Protein AF-G5KCM3-F1 (afdb_monomer)

pLDDT: mean 93.65, std 5.06, range [60.19, 98.44]

Nearest PDB structures (foldseek):
  5voh-assembly1_C  TM=9.276E-01  e=5.075E-18  Levilactobacillus brevis KB290
  5vn0-assembly2_C  TM=8.884E-01  e=4.033E-18  Levilactobacillus brevis ATCC 367
  3nt6-assembly1_B  TM=8.931E-01  e=2.959E-14  Shewanella loihica PV-4
  4fx9-assembly1_B  TM=8.806E-01  e=4.422E-14  Pyrococcus horikoshii OT3
  3iwa-assembly1_A-2  TM=8.907E-01  e=8.317E-14  Nitratidesulfovibrio vulgaris DP4

Sequence (264 aa):
MDRLDYRQFDSAMLNPLEAAIAETSVTLIRNERVEEIKECQSGIRAITKSQRIIEADVVLLAVNFRPNSHLLDGICEKHSDLTIKVNQNMQTSQSTIYAIGDLVSCPMFSLDENYYAPLINHVIRTGQKVAYHFLGVKTPPLRTTKVMGSHHFGFYRSSIGLTEEEASLYQDTISYVYRNLEKGNIFCLKLIASKKEGKLLRAQILSKETNLMLANQLSQAISYSLTDQDLAFQDFIYSKGNADMADYLHKASLKLFEKRHGLC

Radius of gyration: 21.36 Å; Cα contacts (8 Å, |Δi|>4): 473; chains: 1; bounding box: 58×40×64 Å

Foldseek 3Di:
DADDPVFFDDPVPCVVVVVLCVVDPDDDDPPWDFPDWDADPVAIWTATPVRDTDGDNDDDDDPDDAAPCVVCVVPFDADPSQAGDADQLQATPDNVDGDFAQNHFFQALLGSDTDRARDPVRRVVSVVSNVCVVVVHDDDGDHAQSWDWDADSLKTKIKTAGDPVRCVVPADKFKFWFFDPPVPWTKIWMWMAGLPPQFTGIIIIITSDHCSVVSVVVNVSSNVRHGLVCQLPDDDDDDPPPGVVSVSSNVRSVVRVCVSVVND

Secondary structure (DSSP, 8-state):
--STTTTT--HHHHHHHHHHHHTSS-----S--EEEEEEETTEEEEEETT--EEEES-----S------GGGTTTS-B-TTSPBP--TTSB-SSTT-B--GGG--EEBSSSSSEE----HHHHHHHHHHHHHHHTT---PPP-B---EEEEETTEEEEEEE--HHHHHTTS-EEEEEEEEEETTEEEEEEEEEETTT-BEEEEEEEESS--HHHHHHHHHHHHTT-BHHHHHHS-----TTTSHHHHHHHHHHHHHHHHHTT--

InterPro domains:
  IPR016156 FAD/NAD-linked reductase, dimerisation domain superfamily [G3DSA:3.30.390.30] (147-262)
  IPR016156 FAD/NAD-linked reductase, dimerisation domain superfamily [SSF55424] (147-259)
  IPR023753 FAD/NAD(P)-binding domain [PF07992] (2-104)
  IPR036188 FAD/NAD(P)-binding domain superfamily [G3DSA:3.50.50.60] (2-65)
  IPR036188 FAD/NAD(P)-binding domain superfamily [G3DSA:3.50.50.60] (67-132)
  IPR036188 FAD/NAD(P)-binding domain superfamily [SSF51905] (8-137)
  IPR050260 FAD-dependent oxidoreductase [PTHR43429] (3-233)

Mean predicted aligned error: 4.45 Å

Organism: NCBI:txid764291

Structure (mmCIF, N/CA/C/O backbone):
data_AF-G5KCM3-F1
#
_entry.id   AF-G5KCM3-F1
#
loop_
_atom_site.group_PDB
_atom_site.id
_atom_site.type_symbol
_atom_site.label_atom_id
_atom_site.label_alt_id
_atom_site.label_comp_id
_atom_site.label_asym_id
_atom_site.label_entity_id
_atom_site.label_seq_id
_atom_site.pdbx_PDB_ins_code
_atom_site.Cartn_x
_atom_site.Cartn_y
_atom_site.Cartn_z
_atom_site.occupancy
_atom_site.B_iso_or_equiv
_atom_site.auth_seq_id
_atom_site.auth_comp_id
_atom_site.auth_asym_id
_atom_site.auth_atom_id
_atom_site.pdbx_PDB_model_num
ATOM 1 N N . MET A 1 1 ? 3.609 7.778 -16.503 1.00 60.19 1 MET A N 1
ATOM 2 C CA . MET A 1 1 ? 3.931 7.612 -15.073 1.00 60.19 1 MET A CA 1
ATOM 3 C C . MET A 1 1 ? 5.435 7.637 -14.952 1.00 60.19 1 MET A C 1
ATOM 5 O O . MET A 1 1 ? 6.107 6.954 -15.721 1.00 60.19 1 MET A O 1
ATOM 9 N N . ASP A 1 2 ? 5.926 8.483 -14.062 1.00 76.75 2 ASP A N 1
ATOM 10 C CA . ASP A 1 2 ? 7.333 8.853 -13.888 1.00 76.75 2 ASP A CA 1
ATOM 11 C C . ASP A 1 2 ? 8.087 7.917 -12.936 1.00 76.75 2 ASP A C 1
ATOM 13 O O . ASP A 1 2 ? 9.304 7.759 -13.054 1.00 76.75 2 ASP A O 1
ATOM 17 N N . ARG A 1 3 ? 7.361 7.244 -12.037 1.00 80.31 3 ARG A N 1
ATOM 18 C CA . ARG A 1 3 ? 7.910 6.310 -11.050 1.00 80.31 3 ARG A CA 1
ATOM 19 C C . ARG A 1 3 ? 7.385 4.885 -11.212 1.00 80.31 3 ARG A C 1
ATOM 21 O O . ARG A 1 3 ? 6.233 4.662 -11.593 1.00 80.31 3 ARG A O 1
ATOM 28 N N . LEU A 1 4 ? 8.250 3.919 -10.894 1.00 85.38 4 LEU A N 1
ATOM 29 C CA . LEU A 1 4 ? 7.852 2.524 -10.725 1.00 85.38 4 LEU A CA 1
ATOM 30 C C . LEU A 1 4 ? 6.842 2.413 -9.583 1.00 85.38 4 LEU A C 1
ATOM 32 O O . LEU A 1 4 ? 6.976 3.084 -8.567 1.00 85.38 4 LEU A O 1
ATOM 36 N N . ASP A 1 5 ? 5.855 1.537 -9.751 1.00 82.81 5 ASP A N 1
ATOM 37 C CA . ASP A 1 5 ? 4.933 1.141 -8.683 1.00 82.81 5 ASP A CA 1
ATOM 38 C C . ASP A 1 5 ? 4.307 2.317 -7.904 1.00 82.81 5 ASP A C 1
ATOM 40 O O . ASP A 1 5 ? 4.223 2.333 -6.674 1.00 82.81 5 ASP A O 1
ATOM 44 N N . TYR A 1 6 ? 3.873 3.333 -8.652 1.00 83.75 6 TYR A N 1
ATOM 45 C CA . TYR A 1 6 ? 3.445 4.633 -8.135 1.00 83.75 6 TYR A CA 1
ATOM 46 C C . TYR A 1 6 ? 2.282 4.590 -7.124 1.00 83.75 6 TYR A C 1
ATOM 48 O O . TYR A 1 6 ? 2.088 5.563 -6.393 1.00 83.75 6 TYR A O 1
ATOM 56 N N . ARG A 1 7 ? 1.523 3.480 -7.077 1.00 85.50 7 ARG A N 1
ATOM 57 C CA . ARG A 1 7 ? 0.431 3.233 -6.114 1.00 85.50 7 ARG A CA 1
ATOM 58 C C . ARG A 1 7 ? 0.898 2.619 -4.790 1.00 85.50 7 ARG A C 1
ATOM 60 O O . ARG A 1 7 ? 0.110 2.580 -3.841 1.00 85.50 7 ARG A O 1
ATOM 67 N N . GLN A 1 8 ? 2.130 2.113 -4.724 1.00 89.56 8 GLN A N 1
ATOM 68 C CA . GLN A 1 8 ? 2.684 1.416 -3.559 1.00 89.56 8 GLN A CA 1
ATOM 69 C C . GLN A 1 8 ? 3.920 2.124 -2.994 1.00 89.56 8 GLN A C 1
ATOM 71 O O . GLN A 1 8 ? 4.104 2.177 -1.778 1.00 89.56 8 GLN A O 1
ATOM 76 N N . PHE A 1 9 ? 4.761 2.725 -3.831 1.00 90.88 9 PHE A N 1
ATOM 77 C CA . PHE A 1 9 ? 6.001 3.350 -3.380 1.00 90.88 9 PHE A CA 1
ATOM 78 C C . PHE A 1 9 ? 6.139 4.788 -3.871 1.00 90.88 9 PHE A C 1
ATOM 80 O O . PHE A 1 9 ? 5.810 5.122 -5.010 1.00 90.88 9 PHE A O 1
ATOM 87 N N . ASP A 1 10 ? 6.648 5.633 -2.979 1.00 87.44 10 ASP A N 1
ATOM 88 C CA . ASP A 1 10 ? 7.018 7.003 -3.303 1.00 87.44 10 ASP A CA 1
ATOM 89 C C . ASP A 1 10 ? 8.446 6.981 -3.848 1.00 87.44 10 ASP A C 1
ATOM 91 O O . ASP A 1 10 ? 9.257 6.152 -3.425 1.00 87.44 10 ASP A O 1
ATOM 95 N N . SER A 1 11 ? 8.785 7.900 -4.754 1.00 83.69 11 SER A N 1
ATOM 96 C CA . SER A 1 11 ? 10.078 7.885 -5.456 1.00 83.69 11 SER A CA 1
ATOM 97 C C . SER A 1 11 ? 11.273 7.837 -4.498 1.00 83.69 11 SER A C 1
ATOM 99 O O . SER A 1 11 ? 12.220 7.090 -4.725 1.00 83.69 11 SER A O 1
ATOM 101 N N . ALA A 1 12 ? 11.188 8.534 -3.358 1.00 84.31 12 ALA A N 1
ATOM 102 C CA . ALA A 1 12 ? 12.231 8.529 -2.332 1.00 84.31 12 ALA A CA 1
ATOM 103 C C . ALA A 1 12 ? 12.561 7.123 -1.788 1.00 84.31 12 ALA A C 1
ATOM 105 O O . ALA A 1 12 ? 13.668 6.895 -1.301 1.00 84.31 12 ALA A O 1
ATOM 106 N N . MET A 1 13 ? 11.633 6.170 -1.848 1.00 91.19 13 MET A N 1
ATOM 107 C CA . MET A 1 13 ? 11.838 4.815 -1.335 1.00 91.19 13 MET A CA 1
ATOM 108 C C . MET A 1 13 ? 12.447 3.857 -2.359 1.00 91.19 13 MET A C 1
ATOM 110 O O . MET A 1 13 ? 12.893 2.787 -1.963 1.00 91.19 13 MET A O 1
ATOM 114 N N . LEU A 1 14 ? 12.475 4.201 -3.650 1.00 89.06 14 LEU A N 1
ATOM 115 C CA . LEU A 1 14 ? 12.757 3.239 -4.720 1.00 89.06 14 LEU A CA 1
ATOM 116 C C . LEU A 1 14 ? 14.209 3.198 -5.190 1.00 89.06 14 LEU A C 1
ATOM 118 O O . LEU A 1 14 ? 14.588 2.205 -5.803 1.00 89.06 14 LEU A O 1
ATOM 122 N N . ASN A 1 15 ? 15.037 4.194 -4.863 1.00 89.94 15 ASN A N 1
ATOM 123 C CA . ASN A 1 15 ? 16.420 4.268 -5.353 1.00 89.94 15 ASN A CA 1
ATOM 124 C C . ASN A 1 15 ? 17.221 2.954 -5.197 1.00 89.94 15 ASN A C 1
ATOM 126 O O . ASN A 1 15 ? 17.862 2.553 -6.168 1.00 89.94 15 ASN A O 1
ATOM 130 N N . PRO A 1 16 ? 17.179 2.229 -4.054 1.00 91.12 16 PRO A N 1
ATOM 131 C CA . PRO A 1 16 ? 17.929 0.975 -3.930 1.00 91.12 16 PRO A CA 1
ATOM 132 C C . PRO A 1 16 ? 17.408 -0.135 -4.854 1.00 91.12 16 PRO A C 1
ATOM 134 O O . PRO A 1 16 ? 18.190 -0.931 -5.366 1.00 91.12 16 PRO A O 1
ATOM 137 N N . LEU A 1 17 ? 16.092 -0.181 -5.089 1.00 92.12 17 LEU A N 1
ATOM 138 C CA . LEU A 1 1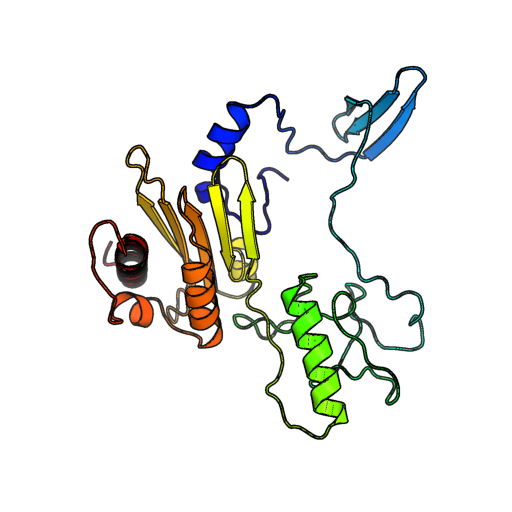7 ? 15.484 -1.131 -6.018 1.00 92.12 17 LEU A CA 1
ATOM 139 C C . LEU A 1 17 ? 15.846 -0.786 -7.465 1.00 92.12 17 LEU A C 1
ATOM 141 O O . LEU A 1 17 ? 16.164 -1.675 -8.244 1.00 92.12 17 LEU A O 1
ATOM 145 N N . GLU A 1 18 ? 15.806 0.496 -7.824 1.00 92.38 18 GLU A N 1
ATOM 146 C CA . GLU A 1 18 ? 16.155 0.966 -9.167 1.00 92.38 18 GLU A CA 1
ATOM 147 C C . GLU A 1 18 ? 17.618 0.678 -9.508 1.00 92.38 18 GLU A C 1
ATOM 149 O O . GLU A 1 18 ? 17.897 0.212 -10.610 1.00 92.38 18 GLU A O 1
ATOM 154 N N . ALA A 1 19 ? 18.528 0.873 -8.548 1.00 91.94 19 ALA A N 1
ATOM 155 C CA . ALA A 1 19 ? 19.931 0.498 -8.695 1.00 91.94 19 ALA A CA 1
ATOM 156 C C . ALA A 1 19 ? 20.089 -1.011 -8.951 1.00 91.94 19 ALA A C 1
ATOM 158 O O . ALA A 1 19 ? 20.769 -1.401 -9.893 1.00 91.94 19 ALA A O 1
ATOM 159 N N . ALA A 1 20 ? 19.387 -1.859 -8.191 1.00 92.94 20 ALA A N 1
ATOM 160 C CA . ALA A 1 20 ? 19.430 -3.307 -8.402 1.00 92.94 20 ALA A CA 1
ATOM 161 C C . ALA A 1 20 ? 18.810 -3.750 -9.738 1.00 92.94 20 ALA A C 1
ATOM 163 O O . ALA A 1 20 ? 19.262 -4.727 -10.324 1.00 92.94 20 ALA A O 1
ATOM 164 N N . ILE A 1 21 ? 17.794 -3.045 -10.249 1.00 95.00 21 ILE A N 1
ATOM 165 C CA . ILE A 1 21 ? 17.252 -3.313 -11.590 1.00 95.00 21 ILE A CA 1
ATOM 166 C C . ILE A 1 21 ? 18.287 -2.956 -12.665 1.00 95.00 21 ILE A C 1
ATOM 168 O O . ILE A 1 21 ? 18.438 -3.711 -13.624 1.00 95.00 21 ILE A O 1
ATOM 172 N N . ALA A 1 22 ? 19.017 -1.849 -12.500 1.00 93.94 22 ALA A N 1
ATOM 173 C CA . ALA A 1 22 ? 20.039 -1.400 -13.449 1.00 93.94 22 ALA A CA 1
ATOM 174 C C . ALA A 1 22 ? 21.244 -2.356 -13.562 1.00 93.94 22 ALA A C 1
ATOM 176 O O . ALA A 1 22 ? 21.951 -2.328 -14.564 1.00 93.94 22 ALA A O 1
ATOM 177 N N . GLU A 1 23 ? 21.458 -3.221 -12.568 1.00 95.25 23 GLU A N 1
ATOM 178 C CA . GLU A 1 23 ? 22.459 -4.298 -12.601 1.00 95.25 23 GLU A CA 1
ATOM 179 C C . GLU A 1 23 ? 21.997 -5.531 -13.410 1.00 95.25 23 GLU A C 1
ATOM 181 O O . GLU A 1 23 ? 22.749 -6.491 -13.572 1.00 95.25 23 GLU A O 1
ATOM 186 N N . THR A 1 24 ? 20.764 -5.526 -13.929 1.00 96.00 24 THR A N 1
ATOM 187 C CA . THR A 1 24 ? 20.197 -6.605 -14.754 1.00 96.00 24 THR A CA 1
ATOM 188 C C . THR A 1 24 ? 20.069 -6.196 -16.225 1.00 96.00 24 THR A C 1
ATOM 190 O O . THR A 1 24 ? 20.306 -5.052 -16.596 1.00 96.00 24 THR A O 1
ATOM 193 N N . SER A 1 25 ? 19.630 -7.118 -17.087 1.00 95.94 25 SER A N 1
ATOM 194 C CA . SER A 1 25 ? 19.295 -6.824 -18.490 1.00 95.94 25 SER A CA 1
ATOM 195 C C . SER A 1 25 ? 17.938 -6.122 -18.677 1.00 95.94 25 SER A C 1
ATOM 197 O O . SER A 1 25 ? 17.515 -5.877 -19.808 1.00 95.94 25 SER A O 1
ATOM 199 N N . VAL A 1 26 ? 17.228 -5.797 -17.590 1.00 95.38 26 VAL A N 1
ATOM 200 C CA . VAL A 1 26 ? 15.916 -5.144 -17.648 1.00 95.38 26 VAL A CA 1
ATOM 201 C C . VAL A 1 26 ? 16.069 -3.673 -18.028 1.00 95.38 26 VAL A C 1
ATOM 203 O O . VAL A 1 26 ? 16.655 -2.877 -17.300 1.00 95.38 26 VAL A O 1
ATOM 206 N N . THR A 1 27 ? 15.451 -3.281 -19.143 1.00 93.19 27 THR A N 1
ATOM 207 C CA . THR A 1 27 ? 15.372 -1.875 -19.559 1.00 93.19 27 THR A CA 1
ATOM 208 C C . THR A 1 27 ? 14.095 -1.230 -19.025 1.00 93.19 27 THR A C 1
ATOM 210 O O . THR A 1 27 ? 12.986 -1.631 -19.377 1.00 93.19 27 THR A O 1
ATOM 213 N N . LEU A 1 28 ? 14.237 -0.190 -18.202 1.00 91.88 28 LEU A N 1
ATOM 214 C CA . LEU A 1 28 ? 13.106 0.584 -17.692 1.00 91.88 28 LEU A CA 1
ATOM 215 C C . LEU A 1 28 ? 12.754 1.736 -18.637 1.00 91.88 28 LEU A C 1
ATOM 217 O O . LEU A 1 28 ? 13.502 2.703 -18.762 1.00 91.88 28 LEU A O 1
ATOM 221 N N . ILE A 1 29 ? 11.574 1.667 -19.251 1.00 91.50 29 ILE A N 1
ATOM 222 C CA . ILE A 1 29 ? 11.011 2.744 -20.073 1.00 91.50 29 ILE A CA 1
ATOM 223 C C . ILE A 1 29 ? 9.851 3.376 -19.299 1.00 91.50 29 ILE A C 1
ATOM 225 O O . ILE A 1 29 ? 8.839 2.729 -19.038 1.00 91.50 29 ILE A O 1
ATOM 229 N N . ARG A 1 30 ? 10.012 4.640 -18.895 1.00 90.50 30 ARG A N 1
ATOM 230 C CA . ARG A 1 30 ? 9.037 5.401 -18.093 1.00 90.50 30 ARG A CA 1
ATOM 231 C C . ARG A 1 30 ? 8.479 6.564 -18.890 1.00 90.50 30 ARG A C 1
ATOM 233 O O . ARG A 1 30 ? 9.020 6.904 -19.932 1.00 90.50 30 ARG A O 1
ATOM 240 N N . ASN A 1 31 ? 7.420 7.190 -18.376 1.00 89.75 31 ASN A N 1
ATOM 241 C CA . ASN A 1 31 ? 6.746 8.319 -19.031 1.00 89.75 31 ASN A CA 1
ATOM 242 C C . ASN A 1 31 ? 6.239 8.028 -20.449 1.00 89.75 31 ASN A C 1
ATOM 244 O O . ASN A 1 31 ? 5.832 8.937 -21.160 1.00 89.75 31 ASN A O 1
ATOM 248 N N . GLU A 1 32 ? 6.164 6.751 -20.805 1.00 91.94 32 GLU A N 1
ATOM 249 C CA . GLU A 1 32 ? 5.648 6.277 -22.074 1.00 91.94 32 GLU A CA 1
ATOM 250 C C . GLU A 1 32 ? 4.322 5.564 -21.852 1.00 91.94 32 GLU A C 1
ATOM 252 O O . GLU A 1 32 ? 4.164 4.765 -20.925 1.00 91.94 32 GLU A O 1
ATOM 257 N N . ARG A 1 33 ? 3.353 5.861 -22.713 1.00 92.62 33 ARG A N 1
ATOM 258 C CA . ARG A 1 33 ? 2.092 5.129 -22.797 1.00 92.62 33 ARG A CA 1
ATOM 259 C C . ARG A 1 33 ? 2.093 4.388 -24.119 1.00 92.62 33 ARG A C 1
ATOM 261 O O . ARG A 1 33 ? 2.209 5.036 -25.151 1.00 92.62 33 ARG A O 1
ATOM 268 N N . VAL A 1 34 ? 1.947 3.069 -24.085 1.00 94.75 34 VAL A N 1
ATOM 269 C CA . VAL A 1 34 ? 1.695 2.281 -25.297 1.00 94.75 34 VAL A CA 1
ATOM 270 C C . VAL A 1 34 ? 0.309 2.654 -25.826 1.00 94.75 34 VAL A C 1
ATOM 272 O O . VAL A 1 34 ? -0.667 2.612 -25.073 1.00 94.75 34 VAL A O 1
ATOM 275 N N . GLU A 1 35 ? 0.241 3.070 -27.087 1.00 95.75 35 GLU A N 1
ATOM 276 C CA . GLU A 1 35 ? -1.010 3.405 -27.780 1.00 95.75 35 GLU A CA 1
ATOM 277 C C . GLU A 1 35 ? -1.429 2.300 -28.745 1.00 95.75 35 GLU A C 1
ATOM 279 O O . GLU A 1 35 ? -2.622 2.079 -28.936 1.00 95.75 35 GLU A O 1
ATOM 284 N N . GLU A 1 36 ? -0.465 1.563 -29.296 1.00 96.06 36 GLU A N 1
ATOM 285 C CA . GLU A 1 36 ? -0.731 0.533 -30.290 1.00 96.06 36 GLU A CA 1
ATOM 286 C C . GLU A 1 36 ? 0.239 -0.646 -30.144 1.00 96.06 36 GLU A C 1
ATOM 288 O O . GLU A 1 36 ? 1.415 -0.463 -29.825 1.00 96.06 36 GLU A O 1
ATOM 293 N N . ILE A 1 37 ? -0.257 -1.863 -30.376 1.00 96.56 37 ILE A N 1
ATOM 294 C CA . ILE A 1 37 ? 0.536 -3.096 -30.430 1.00 96.56 37 ILE A CA 1
ATOM 295 C C . ILE A 1 37 ? 0.224 -3.769 -31.768 1.00 96.56 37 ILE A C 1
ATOM 297 O O . ILE A 1 37 ? -0.937 -4.066 -32.043 1.00 96.56 37 ILE A O 1
ATOM 301 N N . LYS A 1 38 ? 1.250 -3.993 -32.595 1.00 95.94 38 LYS A N 1
ATOM 302 C CA . LYS A 1 38 ? 1.135 -4.619 -33.920 1.00 95.94 38 LYS A CA 1
ATOM 303 C C . LYS A 1 38 ? 1.969 -5.878 -34.008 1.00 95.94 38 LYS A C 1
ATOM 305 O O . LYS A 1 38 ? 3.159 -5.847 -33.712 1.00 95.94 38 LYS A O 1
ATOM 310 N N . GLU A 1 39 ? 1.371 -6.943 -34.514 1.00 95.81 39 GLU A N 1
ATOM 311 C CA . GLU A 1 39 ? 2.122 -8.093 -35.003 1.00 95.81 39 GLU A CA 1
ATOM 312 C C . GLU A 1 39 ? 2.765 -7.751 -36.357 1.00 95.81 39 GLU A C 1
ATOM 314 O O . GLU A 1 39 ? 2.181 -7.062 -37.195 1.00 95.81 39 GLU A O 1
ATOM 319 N N . CYS A 1 40 ? 4.009 -8.171 -36.544 1.00 92.75 40 CYS A N 1
ATOM 320 C CA . CYS A 1 40 ? 4.841 -7.946 -37.719 1.00 92.75 40 CYS A CA 1
ATOM 321 C C . CYS A 1 40 ? 5.515 -9.270 -38.111 1.00 92.75 40 CYS A C 1
ATOM 323 O O . CYS A 1 40 ? 5.599 -10.193 -37.308 1.00 92.75 40 CYS A O 1
ATOM 325 N N . GLN A 1 41 ? 6.065 -9.357 -39.327 1.00 88.56 41 GLN A N 1
ATOM 326 C CA . GLN A 1 41 ? 6.732 -10.582 -39.807 1.00 88.56 41 GLN A CA 1
ATOM 327 C C . GLN A 1 41 ? 7.865 -11.080 -38.889 1.00 88.56 41 GLN A C 1
ATOM 329 O O . GLN A 1 41 ? 8.158 -12.270 -38.883 1.00 88.56 41 GLN A O 1
ATOM 334 N N . SER A 1 42 ? 8.500 -10.182 -38.129 1.00 85.75 42 SER A N 1
ATOM 335 C CA . SER A 1 42 ? 9.645 -10.469 -37.258 1.00 85.75 42 SER A CA 1
ATOM 336 C C . SER A 1 42 ? 9.333 -10.411 -35.755 1.00 85.75 42 SER A C 1
ATOM 338 O O . SER A 1 42 ? 10.270 -10.358 -34.968 1.00 85.75 42 SER A O 1
ATOM 340 N N . GLY A 1 43 ? 8.058 -10.360 -35.347 1.00 93.38 43 GLY A N 1
ATOM 341 C CA . GLY A 1 43 ? 7.659 -10.264 -33.936 1.00 93.38 43 GLY A CA 1
ATOM 342 C C . GLY A 1 43 ? 6.575 -9.215 -33.691 1.00 93.38 43 GLY A C 1
ATOM 343 O O . GLY A 1 43 ? 5.714 -8.985 -34.536 1.00 93.38 43 GLY A O 1
ATOM 344 N N . ILE A 1 44 ? 6.608 -8.554 -32.538 1.00 96.31 44 ILE A N 1
ATOM 345 C CA . ILE A 1 44 ? 5.613 -7.564 -32.115 1.00 96.31 44 ILE A CA 1
ATOM 346 C C . ILE A 1 44 ? 6.264 -6.183 -31.996 1.00 96.31 44 ILE A C 1
ATOM 348 O O . ILE A 1 44 ? 7.374 -6.033 -31.487 1.00 96.31 44 ILE A O 1
ATOM 352 N N . ARG A 1 45 ? 5.548 -5.145 -32.432 1.00 96.38 45 ARG A N 1
ATOM 353 C CA . ARG A 1 45 ? 5.906 -3.737 -32.237 1.00 96.38 45 ARG A CA 1
ATOM 354 C C . ARG A 1 45 ? 4.904 -3.056 -31.321 1.00 96.38 45 ARG A C 1
ATOM 356 O O . ARG A 1 45 ? 3.732 -2.937 -31.669 1.00 96.38 45 ARG A O 1
ATOM 363 N N . ALA A 1 46 ? 5.373 -2.565 -30.179 1.00 96.06 46 ALA A N 1
ATOM 364 C CA . ALA A 1 46 ? 4.623 -1.640 -29.339 1.00 96.06 46 ALA A CA 1
ATOM 365 C C . ALA A 1 46 ? 5.009 -0.200 -29.702 1.00 96.06 46 ALA A C 1
ATOM 367 O O . ALA A 1 46 ? 6.186 0.162 -29.674 1.00 96.06 46 ALA A O 1
ATOM 368 N N . ILE A 1 47 ? 4.015 0.613 -30.048 1.00 96.25 47 ILE A N 1
ATOM 369 C CA . ILE A 1 47 ? 4.177 2.021 -30.409 1.00 96.25 47 ILE A CA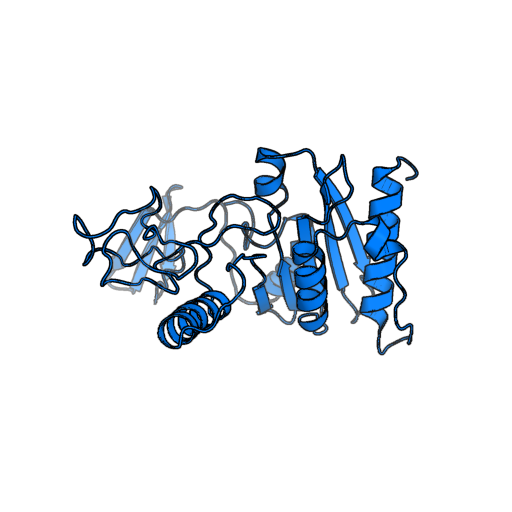 1
ATOM 370 C C . ILE A 1 47 ? 3.676 2.857 -29.238 1.00 96.25 47 ILE A C 1
ATOM 372 O O . ILE A 1 47 ? 2.541 2.697 -28.773 1.00 96.25 47 ILE A O 1
ATOM 376 N N . THR A 1 48 ? 4.540 3.727 -28.726 1.00 95.75 48 THR A N 1
ATOM 377 C CA . THR A 1 48 ? 4.189 4.625 -27.628 1.00 95.75 48 THR A CA 1
ATOM 378 C C . THR A 1 48 ? 3.637 5.951 -28.143 1.00 95.75 48 THR A C 1
ATOM 380 O O . THR A 1 48 ? 3.822 6.323 -29.300 1.00 95.75 48 THR A O 1
ATOM 383 N N . LYS A 1 49 ? 3.008 6.714 -27.250 1.00 94.75 49 LYS A N 1
ATOM 384 C CA . LYS A 1 49 ? 2.503 8.063 -27.524 1.00 94.75 49 LYS A CA 1
ATOM 385 C C . LYS A 1 49 ? 3.578 9.018 -28.055 1.00 94.75 49 LYS A C 1
ATOM 387 O O . LYS A 1 49 ? 3.276 9.881 -28.874 1.00 94.75 49 LYS A O 1
ATOM 392 N N . SER A 1 50 ? 4.829 8.870 -27.612 1.00 95.06 50 SER A N 1
ATOM 393 C CA . SER A 1 50 ? 5.963 9.659 -28.118 1.00 95.06 50 SER A CA 1
ATOM 394 C C . SER A 1 50 ? 6.476 9.189 -29.487 1.00 95.06 50 SER A C 1
ATOM 396 O O . SER A 1 50 ? 7.486 9.697 -29.964 1.00 95.06 50 SER A O 1
ATOM 398 N N . GLN A 1 51 ? 5.783 8.237 -30.125 1.00 96.12 51 GLN A N 1
A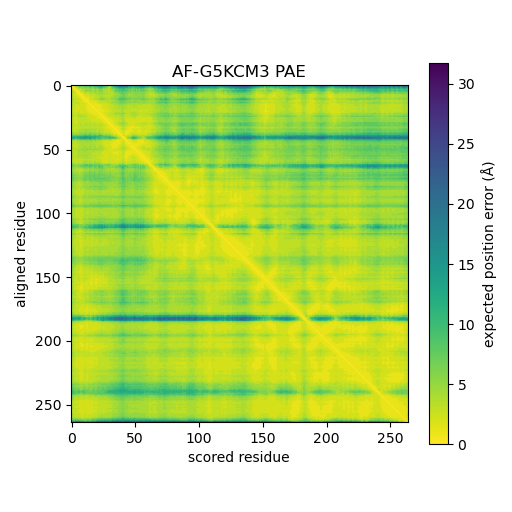TOM 399 C CA . GLN A 1 51 ? 6.176 7.568 -31.368 1.00 96.12 51 GLN A CA 1
ATOM 400 C C . GLN A 1 51 ? 7.443 6.709 -31.235 1.00 96.12 51 GLN A C 1
ATOM 402 O O . GLN A 1 51 ? 8.051 6.326 -32.236 1.00 96.12 51 GLN A O 1
ATOM 407 N N . ARG A 1 52 ? 7.838 6.347 -30.007 1.00 95.62 52 ARG A N 1
ATOM 408 C CA . ARG A 1 52 ? 8.885 5.348 -29.788 1.00 95.62 52 ARG A CA 1
ATOM 409 C C . ARG A 1 52 ? 8.367 3.970 -30.198 1.00 95.62 52 ARG A C 1
ATOM 411 O O . ARG A 1 52 ? 7.281 3.562 -29.789 1.00 95.62 52 ARG A O 1
ATOM 418 N N . ILE A 1 53 ? 9.177 3.238 -30.958 1.00 95.50 53 ILE A N 1
ATOM 419 C CA . ILE A 1 53 ? 8.909 1.851 -31.348 1.00 95.50 53 ILE A CA 1
ATOM 420 C C . ILE A 1 53 ? 9.729 0.927 -30.448 1.00 95.50 53 ILE A C 1
ATOM 422 O O . ILE A 1 53 ? 10.935 1.119 -30.285 1.00 95.50 53 ILE A O 1
ATOM 426 N N . ILE A 1 54 ? 9.063 -0.057 -29.849 1.00 95.50 54 ILE A N 1
ATOM 427 C CA . ILE A 1 54 ? 9.675 -1.103 -29.028 1.00 95.50 54 ILE A CA 1
ATOM 428 C C . ILE A 1 54 ? 9.383 -2.441 -29.705 1.00 95.50 54 ILE A C 1
ATOM 430 O O . ILE A 1 54 ? 8.218 -2.814 -29.849 1.00 95.50 54 ILE A O 1
ATOM 434 N N . GLU A 1 55 ? 10.431 -3.139 -30.132 1.00 95.62 55 GLU A N 1
ATOM 435 C CA . GLU A 1 55 ? 10.330 -4.476 -30.724 1.00 95.62 55 GLU A CA 1
ATOM 436 C C . GLU A 1 55 ? 10.456 -5.542 -29.628 1.00 95.62 55 GLU A C 1
ATOM 438 O O . GLU A 1 55 ? 11.288 -5.414 -28.728 1.00 95.62 55 GLU A O 1
ATOM 443 N N . ALA A 1 56 ? 9.602 -6.564 -29.677 1.00 95.00 56 ALA A N 1
ATOM 444 C CA . ALA A 1 56 ? 9.580 -7.662 -28.716 1.00 95.00 56 ALA A CA 1
ATOM 445 C C . ALA A 1 56 ? 8.984 -8.932 -29.338 1.00 95.00 56 ALA A C 1
ATOM 447 O O . ALA A 1 56 ? 8.132 -8.853 -30.218 1.00 95.00 56 ALA A O 1
ATOM 448 N N . ASP A 1 57 ? 9.360 -10.102 -28.826 1.00 95.69 57 ASP A N 1
ATOM 449 C CA . ASP A 1 57 ? 8.753 -11.378 -29.237 1.00 95.69 57 ASP A CA 1
ATOM 450 C C . ASP A 1 57 ? 7.387 -11.608 -28.574 1.00 95.69 57 ASP A C 1
ATOM 452 O O . ASP A 1 57 ? 6.497 -12.240 -29.138 1.00 95.69 57 ASP A O 1
ATOM 456 N N . VAL A 1 58 ? 7.212 -11.086 -27.356 1.00 94.25 58 VAL A N 1
ATOM 457 C CA . VAL A 1 58 ? 6.002 -11.240 -26.540 1.00 94.25 58 VAL A CA 1
ATOM 458 C C . VAL A 1 58 ? 5.680 -9.920 -25.851 1.00 94.25 58 VAL A C 1
ATOM 460 O O . VAL A 1 58 ? 6.568 -9.237 -25.339 1.00 94.25 58 VAL A O 1
ATOM 463 N N . VAL A 1 59 ? 4.389 -9.587 -25.777 1.00 94.62 59 VAL A N 1
ATOM 464 C CA . VAL A 1 59 ? 3.888 -8.457 -24.988 1.00 94.62 59 VAL A CA 1
ATOM 465 C C . VAL A 1 59 ? 2.956 -8.964 -23.893 1.00 94.62 59 VAL A C 1
ATOM 467 O O . VAL A 1 59 ? 1.948 -9.611 -24.167 1.00 94.62 59 VAL A O 1
ATOM 470 N N . LEU A 1 60 ? 3.281 -8.636 -22.642 1.00 94.12 60 LEU A N 1
ATOM 471 C CA . LEU A 1 60 ? 2.450 -8.929 -21.476 1.00 94.12 60 LEU A CA 1
ATOM 472 C C . LEU A 1 60 ? 1.760 -7.648 -20.995 1.00 94.12 60 LEU A C 1
ATOM 474 O O . LEU A 1 60 ? 2.417 -6.671 -20.634 1.00 94.12 60 LEU A O 1
ATOM 478 N N . LEU A 1 61 ? 0.426 -7.651 -20.969 1.00 90.81 61 LEU A N 1
ATOM 479 C CA . LEU A 1 61 ? -0.368 -6.520 -20.487 1.00 90.81 61 LEU A CA 1
ATOM 480 C C . LEU A 1 61 ? -0.577 -6.611 -18.970 1.00 90.81 61 LEU A C 1
ATOM 482 O O . LEU A 1 61 ? -1.321 -7.460 -18.489 1.00 90.81 61 LEU A O 1
ATOM 486 N N . ALA A 1 62 ? 0.041 -5.695 -18.220 1.00 89.19 62 ALA A N 1
ATOM 487 C CA . ALA A 1 62 ? -0.026 -5.634 -16.754 1.00 89.19 62 ALA A CA 1
ATOM 488 C C . ALA A 1 62 ? -0.538 -4.266 -16.243 1.00 89.19 62 ALA A C 1
ATOM 490 O O . ALA A 1 62 ? 0.066 -3.638 -15.378 1.00 89.19 62 ALA A O 1
ATOM 491 N N . VAL A 1 63 ? -1.647 -3.766 -16.807 1.00 80.94 63 VAL A N 1
ATOM 492 C CA . VAL A 1 63 ? -2.136 -2.375 -16.629 1.00 80.94 63 VAL A CA 1
ATOM 493 C C . VAL A 1 63 ? -3.266 -2.196 -15.594 1.00 80.94 63 VAL A C 1
ATOM 495 O O . VAL A 1 63 ? -3.961 -1.179 -15.619 1.00 80.94 63 VAL A O 1
ATOM 498 N N . ASN A 1 64 ? -3.374 -3.115 -14.626 1.00 79.31 64 ASN A N 1
ATOM 499 C CA . ASN A 1 64 ? -4.427 -3.261 -13.597 1.00 79.31 64 ASN A CA 1
ATOM 500 C C . ASN A 1 64 ? -5.683 -4.025 -14.044 1.00 79.31 64 ASN A C 1
ATOM 502 O O . ASN A 1 64 ? -6.001 -4.124 -15.227 1.00 79.31 64 ASN A O 1
ATOM 506 N N . PHE A 1 65 ? -6.412 -4.529 -13.047 1.00 84.75 65 PHE A N 1
ATOM 507 C CA . PHE A 1 65 ? -7.698 -5.202 -13.203 1.00 84.75 65 PHE A CA 1
ATOM 508 C C . PHE A 1 65 ? -8.865 -4.211 -13.160 1.00 84.75 65 PHE A C 1
ATOM 510 O O . PHE A 1 65 ? -8.764 -3.120 -12.593 1.00 84.75 65 PHE A O 1
ATOM 517 N N . ARG A 1 66 ? -9.989 -4.616 -13.751 1.00 88.62 66 ARG A N 1
ATOM 518 C CA . ARG A 1 66 ? -11.296 -3.973 -13.593 1.00 88.62 66 ARG A CA 1
ATOM 519 C C . ARG A 1 66 ? -12.293 -5.024 -13.100 1.00 88.62 66 ARG A C 1
ATOM 521 O O . ARG A 1 66 ? -12.156 -6.179 -13.514 1.00 88.62 66 ARG A O 1
ATOM 528 N N . PRO A 1 67 ? -13.297 -4.653 -12.288 1.00 93.12 67 PRO A N 1
ATOM 529 C CA . PRO A 1 67 ? -14.342 -5.584 -11.879 1.00 93.12 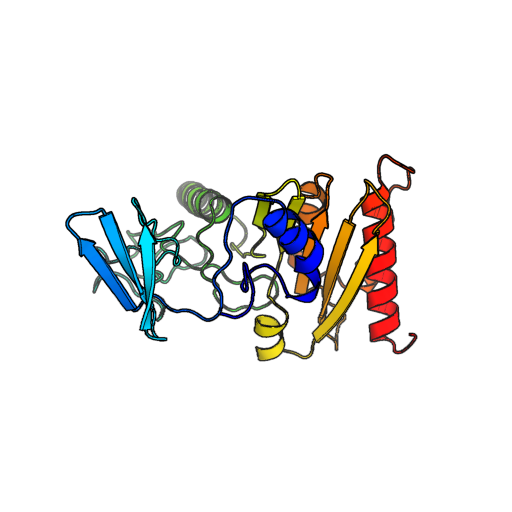67 PRO A CA 1
ATOM 530 C C . PRO A 1 67 ? -15.026 -6.205 -13.101 1.00 93.12 67 PRO A C 1
ATOM 532 O O . PRO A 1 67 ? -15.567 -5.496 -13.950 1.00 93.12 67 PRO A O 1
ATOM 535 N N . ASN A 1 68 ? -15.021 -7.535 -13.195 1.00 94.38 68 ASN A N 1
ATOM 536 C CA . ASN A 1 68 ? -15.707 -8.249 -14.269 1.00 94.38 68 ASN A CA 1
ATOM 537 C C . ASN A 1 68 ? -17.194 -8.444 -13.923 1.00 94.38 68 ASN A C 1
ATOM 539 O O . ASN A 1 68 ? -17.633 -9.547 -13.611 1.00 94.38 68 ASN A O 1
ATOM 543 N N . SER A 1 69 ? -17.960 -7.351 -13.923 1.00 93.31 69 SER A N 1
ATOM 544 C CA . SER A 1 69 ? -19.330 -7.311 -13.391 1.00 93.31 69 SER A CA 1
ATOM 545 C C . SER A 1 69 ? -20.440 -7.309 -14.455 1.00 93.31 69 SER A C 1
ATOM 547 O O . SER A 1 69 ? -21.592 -7.030 -14.125 1.00 93.31 69 SER A O 1
ATOM 549 N N . HIS A 1 70 ? -20.128 -7.608 -15.721 1.00 93.44 70 HIS A N 1
ATOM 550 C CA . HIS A 1 70 ? -21.060 -7.470 -16.856 1.00 93.44 70 HIS A CA 1
ATOM 551 C C . HIS A 1 70 ? -22.358 -8.285 -16.701 1.00 93.44 70 HIS A C 1
ATOM 553 O O . HIS A 1 70 ? -23.437 -7.801 -17.023 1.00 93.44 70 HIS A O 1
ATOM 559 N N . LEU A 1 71 ? -22.289 -9.486 -16.114 1.00 94.06 71 LEU A N 1
ATOM 560 C CA 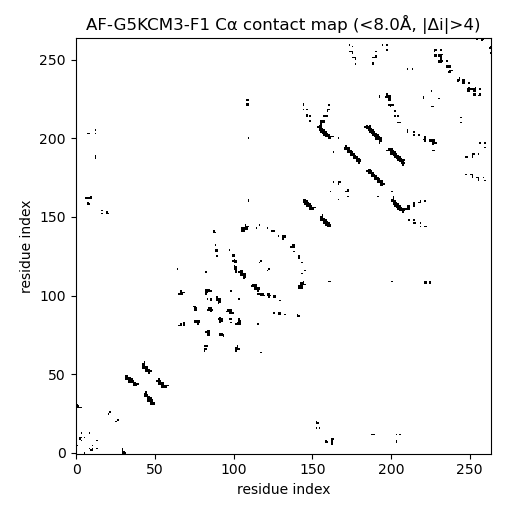. LEU A 1 71 ? -23.470 -10.328 -15.863 1.00 94.06 71 LEU A CA 1
ATOM 561 C C . LEU A 1 71 ? -24.506 -9.683 -14.928 1.00 94.06 71 LEU A C 1
ATOM 563 O O . LEU A 1 71 ? -25.631 -10.162 -14.851 1.00 94.06 71 LEU A O 1
ATOM 567 N N . LEU A 1 72 ? -24.125 -8.633 -14.197 1.00 94.88 72 LEU A N 1
ATOM 568 C CA . LEU A 1 72 ? -24.964 -7.948 -13.212 1.00 94.88 72 LEU A CA 1
ATOM 569 C C . LEU A 1 72 ? -25.454 -6.573 -13.697 1.00 94.88 72 LEU A C 1
ATOM 571 O O . LEU A 1 72 ? -26.029 -5.820 -12.908 1.00 94.88 72 LEU A O 1
ATOM 575 N N . ASP A 1 73 ? -25.213 -6.217 -14.964 1.00 93.75 73 ASP A N 1
ATOM 576 C CA . ASP A 1 73 ? -25.700 -4.967 -15.557 1.00 93.75 73 ASP A CA 1
ATOM 577 C C . ASP A 1 73 ? -27.233 -4.894 -15.530 1.00 93.75 73 ASP A C 1
ATOM 579 O O . ASP A 1 73 ? -27.926 -5.815 -15.953 1.00 93.75 73 ASP A O 1
ATOM 583 N N . GLY A 1 74 ? -27.771 -3.800 -14.981 1.00 94.19 74 GLY A N 1
ATOM 584 C CA . GLY A 1 74 ? -29.216 -3.611 -14.790 1.00 94.19 74 GLY A CA 1
ATOM 585 C C . GLY A 1 74 ? -29.848 -4.471 -13.684 1.00 94.19 74 GLY A C 1
ATOM 586 O O . GLY A 1 74 ? -31.022 -4.281 -13.382 1.00 94.19 74 GLY A O 1
ATOM 587 N N . ILE A 1 75 ? -29.087 -5.379 -13.058 1.00 96.81 75 ILE A N 1
ATOM 588 C CA . ILE A 1 75 ? -29.564 -6.278 -11.995 1.00 96.81 75 ILE A CA 1
ATOM 589 C C . ILE A 1 75 ? -29.158 -5.749 -10.617 1.00 96.81 75 ILE A C 1
ATOM 591 O O . ILE A 1 75 ? -30.002 -5.608 -9.729 1.00 96.81 75 ILE A O 1
ATOM 595 N N . CYS A 1 76 ? -27.873 -5.436 -10.435 1.00 97.31 76 CYS A N 1
ATOM 596 C CA . CYS A 1 76 ? -27.322 -4.939 -9.174 1.00 97.31 76 CYS A CA 1
ATOM 597 C C . CYS A 1 76 ? -26.817 -3.501 -9.327 1.00 97.31 76 CYS A C 1
ATOM 599 O O . CYS A 1 76 ? -26.278 -3.123 -10.369 1.00 97.31 76 CYS A O 1
ATOM 601 N N . GLU A 1 77 ? -26.927 -2.709 -8.261 1.00 97.44 77 GLU A N 1
ATOM 602 C CA . GLU A 1 77 ? -26.317 -1.382 -8.228 1.00 97.44 77 GLU A CA 1
ATOM 603 C C . GLU A 1 77 ? -24.784 -1.450 -8.263 1.00 97.44 77 GLU A C 1
ATOM 605 O O . GLU A 1 77 ? -24.160 -2.289 -7.607 1.00 97.44 77 GLU A O 1
ATOM 610 N N . LYS A 1 78 ? -24.170 -0.506 -8.986 1.00 96.25 78 LYS A N 1
ATOM 611 C CA . LYS A 1 78 ? -22.714 -0.386 -9.133 1.00 96.25 78 LYS A CA 1
ATOM 612 C C . LYS A 1 78 ? -22.214 0.990 -8.705 1.00 96.25 78 LYS A C 1
ATOM 614 O O . LYS A 1 78 ? -22.940 1.982 -8.789 1.00 96.25 78 LYS A O 1
ATOM 619 N N . HIS A 1 79 ? -20.973 1.047 -8.245 1.00 94.62 79 HIS A N 1
ATOM 620 C CA . HIS A 1 79 ? -20.208 2.283 -8.127 1.00 94.62 79 HIS A CA 1
ATOM 621 C C . HIS A 1 79 ? -19.725 2.752 -9.512 1.00 94.62 79 HIS A C 1
ATOM 623 O O . HIS A 1 79 ? -19.789 2.015 -10.499 1.00 94.62 79 HIS A O 1
ATOM 629 N N . SER A 1 80 ? -19.217 3.984 -9.592 1.00 91.81 80 SER A N 1
ATOM 630 C CA . SER A 1 80 ? -18.671 4.558 -10.832 1.00 91.81 80 SER A CA 1
ATOM 631 C C . SER A 1 80 ? -17.424 3.828 -11.349 1.00 91.81 80 SER A C 1
ATOM 633 O O . SER A 1 80 ? -17.122 3.902 -12.537 1.00 91.81 80 SER A O 1
ATOM 635 N N . ASP A 1 81 ? -16.724 3.091 -10.483 1.00 91.62 81 ASP A N 1
ATOM 636 C CA . ASP A 1 81 ? -15.568 2.251 -10.816 1.00 91.62 81 ASP A CA 1
ATOM 637 C C . ASP A 1 81 ? -15.944 0.812 -11.228 1.00 91.62 81 ASP A C 1
ATOM 639 O O . ASP A 1 81 ? -15.065 -0.038 -11.383 1.00 91.62 81 ASP A O 1
ATOM 643 N N . LEU A 1 82 ? -17.241 0.548 -11.440 1.00 93.88 82 LEU A N 1
ATOM 644 C CA . LEU A 1 82 ? -17.837 -0.742 -11.815 1.00 93.88 82 LEU A CA 1
ATOM 645 C C . LEU A 1 82 ? -17.850 -1.813 -10.714 1.00 93.88 82 LEU A C 1
ATOM 647 O O . LEU A 1 82 ? -18.312 -2.933 -10.978 1.00 93.88 82 LEU A O 1
ATOM 651 N N . THR A 1 83 ? -17.400 -1.496 -9.493 1.00 96.50 83 THR A N 1
ATOM 652 C CA . THR A 1 83 ? -17.586 -2.390 -8.342 1.00 96.50 83 THR A CA 1
ATOM 653 C C . THR A 1 83 ? -19.067 -2.478 -7.966 1.00 96.50 83 THR A C 1
ATOM 655 O O . THR A 1 83 ? -19.823 -1.515 -8.096 1.00 96.50 83 THR A O 1
ATOM 658 N N . ILE A 1 84 ? -19.509 -3.651 -7.520 1.00 97.75 84 ILE A N 1
ATOM 659 C CA . ILE A 1 84 ? -20.874 -3.895 -7.058 1.00 97.75 84 ILE A CA 1
ATOM 660 C C . ILE A 1 84 ? -21.054 -3.268 -5.678 1.00 97.75 84 ILE A C 1
ATOM 662 O O . ILE A 1 84 ? -20.254 -3.513 -4.773 1.00 97.75 84 ILE A O 1
ATOM 666 N N . LYS A 1 85 ? -22.128 -2.490 -5.504 1.00 96.88 85 LYS A N 1
ATOM 667 C CA . LYS A 1 85 ? -22.496 -1.967 -4.188 1.00 96.88 85 LYS A CA 1
ATOM 668 C C . LYS A 1 85 ? -23.012 -3.105 -3.320 1.00 96.88 85 LYS A C 1
ATOM 670 O O . LYS A 1 85 ? -23.923 -3.835 -3.717 1.00 96.88 85 LYS A O 1
ATOM 675 N N . VAL A 1 86 ? -22.462 -3.220 -2.118 1.00 96.88 86 VAL A N 1
ATOM 676 C CA . VAL A 1 86 ? -22.882 -4.219 -1.137 1.00 96.88 86 VAL A CA 1
ATOM 677 C C . VAL A 1 86 ? -23.061 -3.609 0.246 1.00 96.88 86 VAL A C 1
ATOM 679 O O . VAL A 1 86 ? -22.427 -2.614 0.591 1.00 96.88 86 VAL A O 1
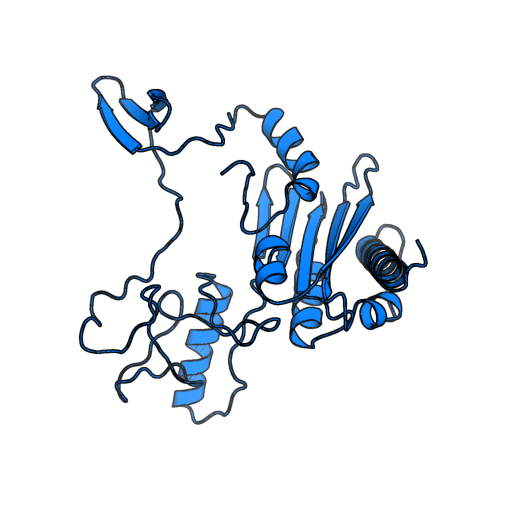ATOM 682 N N . ASN A 1 87 ? -23.918 -4.225 1.057 1.00 95.06 87 ASN A N 1
ATOM 683 C CA . ASN A 1 87 ? -24.026 -3.900 2.475 1.00 95.06 87 ASN A CA 1
ATOM 684 C C . ASN A 1 87 ? -22.901 -4.567 3.297 1.00 95.06 87 ASN A C 1
ATOM 686 O O . ASN A 1 87 ? -22.038 -5.273 2.772 1.00 95.06 87 ASN A O 1
ATOM 690 N N . GLN A 1 88 ? -22.928 -4.392 4.622 1.00 94.12 88 GLN A N 1
ATOM 691 C CA . GLN A 1 88 ? -21.914 -4.947 5.530 1.00 94.12 88 GLN A CA 1
ATOM 692 C C . GLN A 1 88 ? -21.801 -6.481 5.490 1.00 94.12 88 GLN A C 1
ATOM 694 O O . GLN A 1 88 ? -20.778 -7.009 5.913 1.00 94.12 88 GLN A O 1
ATOM 699 N N . ASN A 1 89 ? -22.810 -7.192 4.983 1.00 95.69 89 ASN A N 1
ATOM 700 C CA . ASN A 1 89 ? -22.835 -8.649 4.837 1.00 95.69 89 ASN A CA 1
ATOM 701 C C . ASN A 1 89 ? -22.507 -9.113 3.409 1.00 95.69 89 ASN A C 1
ATOM 703 O O . ASN A 1 89 ? -22.732 -10.275 3.085 1.00 95.69 89 ASN A O 1
ATOM 707 N N . MET A 1 90 ? -21.971 -8.221 2.567 1.00 97.12 90 MET A N 1
ATOM 708 C CA . MET A 1 90 ? -21.642 -8.472 1.155 1.00 97.12 90 MET A CA 1
ATOM 709 C C . MET A 1 90 ? -22.868 -8.766 0.265 1.00 97.12 90 MET A C 1
ATOM 711 O O . MET A 1 90 ? -22.737 -9.281 -0.846 1.00 97.12 90 MET A O 1
ATOM 715 N N . GLN A 1 91 ? -24.070 -8.440 0.745 1.00 97.50 91 GLN A N 1
ATOM 716 C CA . GLN A 1 91 ? -25.314 -8.584 -0.009 1.00 97.50 91 GLN A CA 1
ATOM 717 C C . GLN A 1 91 ? -25.493 -7.383 -0.937 1.00 97.50 91 GLN A C 1
ATOM 719 O O . GLN A 1 91 ? -25.268 -6.244 -0.518 1.00 97.50 91 GLN A O 1
ATOM 724 N N . THR A 1 92 ? -25.897 -7.633 -2.179 1.00 98.06 92 THR A N 1
ATOM 725 C CA . THR A 1 92 ? -26.149 -6.581 -3.176 1.00 98.06 92 THR A CA 1
ATOM 726 C C . THR A 1 92 ? -27.512 -5.907 -2.956 1.00 98.06 92 THR A C 1
ATOM 728 O O . THR A 1 92 ? -28.224 -6.216 -2.001 1.00 98.06 92 THR A O 1
ATOM 731 N N . SER A 1 93 ? -27.914 -5.007 -3.860 1.00 97.44 93 SER A N 1
ATOM 732 C CA . SER A 1 93 ? -29.282 -4.468 -3.899 1.00 97.44 93 SER A CA 1
ATOM 733 C C . SER A 1 93 ? -30.355 -5.538 -4.165 1.00 97.44 93 SER A C 1
ATOM 735 O O . SER A 1 93 ? -31.520 -5.321 -3.842 1.00 97.44 93 SER A O 1
ATOM 737 N N . GLN A 1 94 ? -29.978 -6.697 -4.720 1.00 97.75 94 GLN A N 1
ATOM 738 C CA . GLN A 1 94 ? -30.850 -7.864 -4.863 1.00 97.75 94 GLN A CA 1
ATOM 739 C C . GLN A 1 94 ? -30.650 -8.804 -3.674 1.00 97.75 94 GLN A C 1
ATOM 741 O O . GLN A 1 94 ? -29.548 -9.304 -3.444 1.00 97.75 94 GLN A O 1
ATOM 746 N N . SER A 1 95 ? -31.723 -9.080 -2.931 1.00 95.38 95 SER A N 1
ATOM 747 C CA . SER A 1 95 ? -31.653 -9.799 -1.649 1.00 95.38 95 SER A CA 1
ATOM 748 C C . SER A 1 95 ? -31.114 -11.232 -1.755 1.00 95.38 95 SER A C 1
ATOM 750 O O . SER A 1 95 ? -30.574 -11.754 -0.782 1.00 95.38 95 SER A O 1
ATOM 752 N N . THR A 1 96 ? -31.219 -11.859 -2.926 1.00 96.19 96 THR A N 1
ATOM 753 C CA . THR A 1 96 ? -30.740 -13.222 -3.197 1.00 96.19 96 THR A CA 1
ATOM 754 C C . THR A 1 96 ? -29.340 -13.272 -3.817 1.00 96.19 96 THR A C 1
ATOM 756 O O . THR A 1 96 ? -28.823 -14.364 -4.046 1.00 96.19 96 THR A O 1
ATOM 759 N N . ILE A 1 97 ? -28.711 -12.121 -4.085 1.00 97.88 97 ILE A N 1
ATOM 760 C CA . ILE A 1 97 ? -27.409 -12.028 -4.760 1.00 97.88 97 ILE A CA 1
ATOM 761 C C . ILE A 1 97 ? -26.379 -11.388 -3.824 1.00 97.88 97 ILE A C 1
ATOM 763 O O . ILE A 1 97 ? -26.597 -10.312 -3.260 1.00 97.88 97 ILE A O 1
ATOM 767 N N . TYR A 1 98 ? -25.220 -12.037 -3.718 1.00 97.94 98 TYR A N 1
ATOM 768 C CA . TYR A 1 98 ? -24.056 -11.582 -2.957 1.00 97.94 98 TYR A CA 1
ATOM 769 C C . TYR A 1 98 ? -22.867 -11.387 -3.900 1.00 97.94 98 TYR A C 1
ATOM 771 O O . TYR A 1 98 ? -22.721 -12.124 -4.876 1.00 97.94 98 TYR A O 1
ATOM 779 N N . ALA A 1 99 ? -22.008 -10.414 -3.601 1.00 97.81 99 ALA A N 1
ATOM 780 C CA . ALA A 1 99 ? -20.794 -10.141 -4.367 1.00 97.81 99 ALA A CA 1
ATOM 781 C C . ALA A 1 99 ? -19.581 -10.081 -3.432 1.00 97.81 99 ALA A C 1
ATOM 783 O O . ALA A 1 99 ? -19.654 -9.511 -2.348 1.00 97.81 99 ALA A O 1
ATOM 784 N N . ILE A 1 100 ? -18.464 -10.680 -3.844 1.00 97.44 100 ILE A N 1
ATOM 785 C CA . ILE A 1 100 ? -17.235 -10.796 -3.044 1.00 97.44 100 ILE A CA 1
ATOM 786 C C . ILE A 1 100 ? -15.997 -10.560 -3.917 1.00 97.44 100 ILE A C 1
ATOM 788 O O . ILE A 1 100 ? -16.094 -10.470 -5.142 1.00 97.44 100 ILE A O 1
ATOM 792 N N . GLY A 1 101 ? -14.824 -10.497 -3.288 1.00 96.44 101 GLY A N 1
ATOM 793 C CA . GLY A 1 101 ? -13.538 -10.397 -3.969 1.00 96.44 101 GLY A CA 1
ATOM 794 C C . GLY A 1 101 ? -13.441 -9.186 -4.888 1.00 96.44 101 GLY A C 1
ATOM 795 O O . GLY A 1 101 ? -13.866 -8.088 -4.533 1.00 96.44 101 GLY A O 1
ATOM 796 N N . ASP A 1 102 ? -12.908 -9.396 -6.088 1.00 96.44 102 ASP A N 1
ATOM 797 C CA . ASP A 1 102 ? -12.600 -8.328 -7.047 1.00 96.44 102 ASP A CA 1
ATOM 798 C C . ASP A 1 102 ? -13.842 -7.672 -7.676 1.00 96.44 102 ASP A C 1
ATOM 800 O O . ASP A 1 102 ? -13.709 -6.771 -8.508 1.00 96.44 102 ASP A O 1
ATOM 804 N N . LEU A 1 103 ? -15.048 -8.101 -7.288 1.00 96.94 103 LEU A N 1
ATOM 805 C CA . LEU A 1 103 ? -16.300 -7.440 -7.650 1.00 96.94 103 LEU A CA 1
ATOM 806 C C . LEU A 1 103 ? -16.680 -6.311 -6.692 1.00 96.94 103 LEU A C 1
ATOM 808 O O . LEU A 1 103 ? -17.507 -5.490 -7.071 1.00 96.94 103 LEU A O 1
ATOM 812 N N . VAL A 1 104 ? -16.118 -6.250 -5.481 1.00 96.62 104 VAL A N 1
ATOM 813 C CA . VAL A 1 104 ? -16.529 -5.286 -4.446 1.00 96.62 104 VAL A CA 1
ATOM 814 C C . VAL A 1 104 ? -15.359 -4.445 -3.949 1.00 96.62 104 VAL A C 1
ATOM 816 O O . VAL A 1 104 ? -14.219 -4.908 -3.883 1.00 96.62 104 VAL A O 1
ATOM 819 N N . SER A 1 105 ? -15.650 -3.207 -3.564 1.00 95.00 105 SER A N 1
ATOM 820 C CA . SER A 1 105 ? -14.738 -2.337 -2.820 1.00 95.00 105 SER A CA 1
ATOM 821 C C . SER A 1 105 ? -14.997 -2.448 -1.311 1.00 95.00 105 SER A C 1
ATOM 823 O O . SER A 1 105 ? -16.065 -2.878 -0.876 1.00 95.00 105 SER A O 1
ATOM 825 N N . CYS A 1 106 ? -13.997 -2.097 -0.500 1.00 93.06 106 CYS A N 1
ATOM 826 C CA . CYS A 1 106 ? -14.109 -2.053 0.962 1.00 93.06 106 CYS A CA 1
ATOM 827 C C . CYS A 1 106 ? -13.741 -0.652 1.462 1.00 93.06 106 CYS A C 1
ATOM 829 O O . CYS A 1 106 ? -12.773 -0.086 0.944 1.00 93.06 106 CYS A O 1
ATOM 831 N N . PRO A 1 107 ? -14.406 -0.126 2.506 1.00 92.62 107 PRO A N 1
ATOM 832 C CA . PRO A 1 107 ? -13.983 1.113 3.145 1.00 92.62 107 PRO A CA 1
ATOM 833 C C . PRO A 1 107 ? -12.536 1.016 3.633 1.00 92.62 107 PRO A C 1
ATOM 835 O O . PRO A 1 107 ? -12.124 -0.021 4.175 1.00 92.62 107 PRO A O 1
ATOM 838 N N . MET A 1 108 ? -11.752 2.079 3.478 1.00 91.38 108 MET A N 1
ATOM 839 C CA . MET A 1 108 ? -10.423 2.125 4.088 1.00 91.38 108 MET A CA 1
ATOM 840 C C . MET A 1 108 ? -10.508 2.327 5.599 1.00 91.38 108 MET A C 1
ATOM 842 O O . MET A 1 108 ? -11.532 2.732 6.135 1.00 91.38 108 MET A O 1
ATOM 846 N N . PHE A 1 109 ? -9.444 1.998 6.331 1.00 90.62 109 PHE A N 1
ATOM 847 C CA . PHE A 1 109 ? -9.356 2.352 7.755 1.00 90.62 109 PHE A CA 1
ATOM 848 C C . PHE A 1 109 ? -9.044 3.834 7.970 1.00 90.62 109 PHE A C 1
ATOM 850 O O . PHE A 1 109 ? -9.617 4.461 8.851 1.00 90.62 109 PHE A O 1
ATOM 857 N N . SER A 1 110 ? -8.162 4.399 7.147 1.00 82.94 110 SER A N 1
ATOM 858 C CA . SER A 1 110 ? -7.736 5.798 7.266 1.00 82.94 110 SER A CA 1
ATOM 859 C C . SER A 1 110 ? -8.733 6.801 6.677 1.00 82.94 110 SER A C 1
ATOM 861 O O . SER A 1 110 ? -8.599 7.994 6.930 1.00 82.94 110 SER A O 1
ATOM 863 N N . LEU A 1 111 ? -9.694 6.326 5.880 1.00 80.50 111 LEU A N 1
ATOM 864 C CA . LEU A 1 111 ? -10.760 7.103 5.248 1.00 80.50 111 LEU A CA 1
ATOM 865 C C . LEU A 1 111 ? -12.019 6.240 5.228 1.00 80.50 111 LEU A C 1
ATOM 867 O O . LEU A 1 111 ? -11.937 5.087 4.818 1.00 80.50 111 LEU A O 1
ATOM 871 N N . ASP A 1 112 ? -13.180 6.782 5.583 1.00 80.00 112 ASP A N 1
ATOM 872 C CA . ASP A 1 112 ? -14.466 6.070 5.464 1.00 80.00 112 ASP A CA 1
ATOM 873 C C . ASP A 1 112 ? -14.987 6.012 4.009 1.00 80.00 112 ASP A C 1
ATOM 875 O O . ASP A 1 112 ? -16.182 5.896 3.760 1.00 80.00 112 ASP A O 1
ATOM 879 N N . GLU A 1 113 ? -14.071 6.056 3.040 1.00 86.75 113 GLU A N 1
ATOM 880 C CA . GLU A 1 113 ? -14.338 5.958 1.608 1.00 86.75 113 GLU A CA 1
ATOM 881 C C . GLU A 1 113 ? -14.027 4.553 1.088 1.00 86.75 113 GLU A C 1
ATOM 883 O O . GLU A 1 113 ? -13.071 3.895 1.523 1.00 86.75 113 GLU A O 1
ATOM 888 N N . ASN A 1 114 ? -14.830 4.094 0.128 1.00 89.81 114 ASN A N 1
ATOM 889 C CA . ASN A 1 114 ? -14.639 2.799 -0.516 1.00 89.81 114 ASN A CA 1
ATOM 890 C C . ASN A 1 114 ? -13.378 2.795 -1.385 1.00 89.81 114 ASN A C 1
ATOM 892 O O . ASN A 1 114 ? -13.166 3.680 -2.211 1.00 89.81 114 ASN A O 1
ATOM 896 N N . TYR A 1 115 ? -12.568 1.746 -1.244 1.00 91.19 115 TYR A N 1
ATOM 897 C CA . TYR A 1 115 ? -11.354 1.550 -2.026 1.00 91.19 115 TYR A CA 1
ATOM 898 C C . TYR A 1 115 ? -11.364 0.198 -2.726 1.00 91.19 115 TYR A C 1
ATOM 900 O O . TYR A 1 115 ? -11.575 -0.854 -2.109 1.00 91.19 115 TYR A O 1
ATOM 908 N N . TYR A 1 116 ? -11.110 0.227 -4.032 1.00 92.62 116 TYR A N 1
ATOM 909 C CA . TYR A 1 116 ? -10.976 -0.972 -4.842 1.00 92.62 116 TYR A CA 1
ATOM 910 C C . TYR A 1 116 ? -9.547 -1.522 -4.763 1.00 92.62 116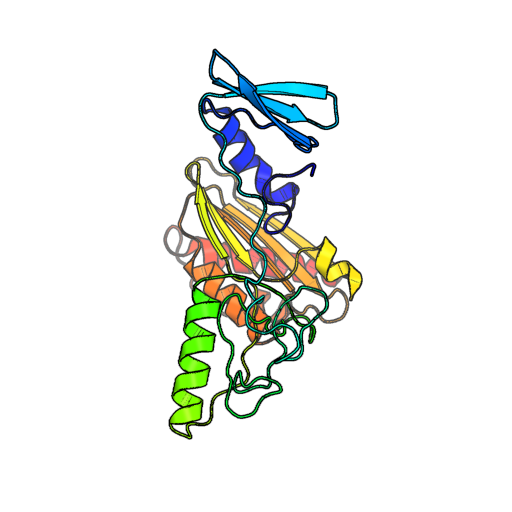 TYR A C 1
ATOM 912 O O . TYR A 1 116 ? -8.604 -0.951 -5.316 1.00 92.62 116 TYR A O 1
ATOM 920 N N . ALA A 1 117 ? -9.389 -2.643 -4.058 1.00 88.94 117 ALA A N 1
ATOM 921 C CA . ALA A 1 117 ? -8.120 -3.346 -3.892 1.00 88.94 117 ALA A CA 1
ATOM 922 C C . ALA A 1 117 ? -8.289 -4.837 -4.246 1.00 88.94 117 ALA A C 1
ATOM 924 O O . ALA A 1 117 ? -8.637 -5.624 -3.360 1.00 88.94 117 ALA A O 1
ATOM 925 N N . PRO A 1 118 ? -8.045 -5.236 -5.512 1.00 91.75 118 PRO A N 1
ATOM 926 C CA . PRO A 1 118 ? -8.159 -6.625 -5.956 1.00 91.75 118 PRO A CA 1
ATOM 927 C C . PRO A 1 118 ? -6.974 -7.451 -5.440 1.00 91.75 118 PRO A C 1
ATOM 929 O O . PRO A 1 118 ? -5.959 -7.630 -6.113 1.00 91.75 118 PRO A O 1
ATOM 932 N N . LEU A 1 119 ? -7.059 -7.863 -4.176 1.00 93.06 119 LEU A N 1
ATOM 933 C CA . LEU A 1 119 ? -6.009 -8.581 -3.459 1.00 93.06 119 LEU A CA 1
ATOM 934 C C . LEU A 1 119 ? -6.545 -9.903 -2.903 1.00 93.06 119 LEU A C 1
ATOM 936 O O . LEU A 1 119 ? -7.685 -9.995 -2.450 1.00 93.06 119 LEU A O 1
ATOM 940 N N . ILE A 1 120 ? -5.688 -10.923 -2.838 1.00 94.94 120 ILE A N 1
ATOM 941 C CA . ILE A 1 120 ? -6.071 -12.268 -2.374 1.00 94.94 120 ILE A CA 1
ATOM 942 C C . ILE A 1 120 ? -6.638 -12.242 -0.944 1.00 94.94 120 ILE A C 1
ATOM 944 O O . ILE A 1 120 ? -7.642 -12.891 -0.658 1.00 94.94 120 ILE A O 1
ATOM 948 N N . ASN A 1 121 ? -6.055 -11.450 -0.040 1.00 93.56 121 ASN A N 1
ATOM 949 C CA . ASN A 1 121 ? -6.576 -11.290 1.321 1.00 93.56 121 ASN A CA 1
ATOM 950 C C . ASN A 1 121 ? -7.987 -10.673 1.343 1.00 93.56 121 ASN A C 1
ATOM 952 O O . ASN A 1 121 ? -8.783 -11.015 2.215 1.00 93.56 121 ASN A O 1
ATOM 956 N N . HIS A 1 122 ? -8.320 -9.792 0.395 1.00 95.31 122 HIS A N 1
ATOM 957 C CA . HIS A 1 122 ? -9.671 -9.241 0.240 1.00 95.31 122 HIS A CA 1
ATOM 958 C C . HIS A 1 122 ? -10.659 -10.313 -0.237 1.00 95.31 122 HIS A C 1
ATOM 960 O O . HIS A 1 122 ? -11.727 -10.460 0.360 1.00 95.31 122 HIS A O 1
ATOM 966 N N . VAL A 1 123 ? -10.273 -11.139 -1.215 1.00 96.62 123 VAL A N 1
ATOM 967 C CA . VAL A 1 123 ? -11.079 -12.283 -1.686 1.00 96.62 123 VAL A CA 1
ATOM 968 C C . VAL A 1 123 ? -11.387 -13.260 -0.548 1.00 96.62 123 VAL A C 1
ATOM 970 O O . VAL A 1 123 ? -12.549 -13.592 -0.316 1.00 96.62 123 VAL A O 1
ATOM 973 N N . ILE A 1 124 ? -10.372 -13.664 0.222 1.00 97.31 124 ILE A N 1
ATOM 974 C CA . ILE A 1 124 ? -10.543 -14.596 1.349 1.00 97.31 124 ILE A CA 1
ATOM 975 C C . ILE A 1 124 ? -11.505 -14.016 2.396 1.00 97.31 124 ILE A C 1
ATOM 977 O O . ILE A 1 124 ? -12.457 -14.681 2.806 1.00 97.31 124 ILE A O 1
ATOM 981 N N . ARG A 1 125 ? -11.287 -12.761 2.813 1.00 96.75 125 ARG A N 1
ATOM 982 C CA . ARG A 1 125 ? -12.079 -12.119 3.874 1.00 96.75 125 ARG A CA 1
ATOM 983 C C . ARG A 1 125 ? -13.537 -11.919 3.478 1.00 96.75 125 ARG A C 1
ATOM 985 O O . ARG A 1 125 ? -14.424 -12.166 4.290 1.00 96.75 125 ARG A O 1
ATOM 992 N N . THR A 1 126 ? -13.791 -11.475 2.249 1.00 97.62 126 THR A N 1
ATOM 993 C CA . THR A 1 126 ? -15.157 -11.255 1.745 1.00 97.62 126 THR A CA 1
ATOM 994 C C . THR A 1 126 ? -15.913 -12.574 1.564 1.00 97.62 126 THR A C 1
ATOM 996 O O . THR A 1 126 ? -17.076 -12.658 1.954 1.00 97.62 126 THR A O 1
ATOM 999 N N . GLY A 1 127 ? -15.248 -13.637 1.096 1.00 97.81 127 GLY A N 1
ATOM 1000 C CA . GLY A 1 127 ? -15.837 -14.979 1.042 1.00 97.81 127 GLY A CA 1
ATOM 1001 C C . GLY A 1 127 ? -16.213 -15.521 2.426 1.00 97.81 127 GLY A C 1
ATOM 1002 O O . GLY A 1 127 ? -17.344 -15.954 2.644 1.00 97.81 127 GLY A O 1
ATOM 1003 N N . GLN A 1 128 ? -15.301 -15.421 3.399 1.00 97.44 128 GLN A N 1
ATOM 1004 C CA . GLN A 1 128 ? -15.573 -15.814 4.788 1.00 97.44 128 GLN A CA 1
ATOM 1005 C C . GLN A 1 128 ? -16.715 -14.999 5.407 1.00 97.44 128 GLN A C 1
ATOM 1007 O O . GLN A 1 128 ? -17.550 -15.547 6.124 1.00 97.44 128 GLN A O 1
ATOM 1012 N N . LYS A 1 129 ? -16.784 -13.697 5.112 1.00 97.62 129 LYS A N 1
ATOM 1013 C CA . LYS A 1 129 ? -17.846 -12.807 5.594 1.00 97.62 129 LYS A CA 1
ATOM 1014 C C . LYS A 1 129 ? -19.234 -13.281 5.158 1.00 97.62 129 LYS A C 1
ATOM 1016 O O . LYS A 1 129 ? -20.135 -13.320 5.994 1.00 97.62 129 LYS A O 1
ATOM 1021 N N . VAL A 1 130 ? -19.388 -13.685 3.895 1.00 97.94 130 VAL A N 1
ATOM 1022 C CA . VAL A 1 130 ? -20.641 -14.265 3.380 1.00 97.94 130 VAL A CA 1
ATOM 1023 C C . VAL A 1 130 ? -20.952 -15.598 4.056 1.00 97.94 130 VAL A C 1
ATOM 1025 O O . VAL A 1 130 ? -22.076 -15.802 4.509 1.00 97.94 130 VAL A O 1
ATOM 1028 N N . ALA A 1 131 ? -19.960 -16.482 4.193 1.00 97.94 131 ALA A N 1
ATOM 1029 C CA . ALA A 1 131 ? -20.157 -17.779 4.839 1.00 97.94 131 ALA A CA 1
ATOM 1030 C C . ALA A 1 131 ? -20.673 -17.633 6.283 1.00 97.94 131 ALA A C 1
ATOM 1032 O O . ALA A 1 131 ? -21.657 -18.267 6.659 1.00 97.94 131 ALA A O 1
ATOM 1033 N N . TYR A 1 132 ? -20.072 -16.745 7.082 1.00 97.94 132 TYR A N 1
ATOM 1034 C CA . TYR A 1 132 ? -20.543 -16.474 8.444 1.00 97.94 132 TYR A CA 1
ATOM 1035 C C . TYR A 1 132 ? -21.925 -15.829 8.481 1.00 97.94 132 TYR A C 1
ATOM 1037 O O . TYR A 1 132 ? -22.727 -16.163 9.352 1.00 97.94 132 TYR A O 1
ATOM 1045 N N . HIS A 1 133 ? -22.227 -14.944 7.529 1.00 97.12 133 HIS A N 1
ATOM 1046 C CA . HIS A 1 133 ? -23.558 -14.364 7.406 1.00 97.12 133 HIS A CA 1
ATOM 1047 C C . HIS A 1 133 ? -24.630 -15.442 7.176 1.00 97.12 133 HIS A C 1
ATOM 1049 O O . HIS A 1 133 ? -25.648 -15.427 7.867 1.00 97.12 133 HIS A O 1
ATOM 1055 N N . PHE A 1 134 ? -24.382 -16.418 6.295 1.00 97.75 134 PHE A N 1
ATOM 1056 C CA . PHE A 1 134 ? -25.299 -17.544 6.070 1.00 97.75 134 PHE A CA 1
ATOM 1057 C C . PHE A 1 134 ? -25.478 -18.445 7.293 1.00 97.75 134 PHE A C 1
ATOM 1059 O O . PHE A 1 134 ? -26.552 -19.005 7.489 1.00 97.75 134 PHE A O 1
ATOM 1066 N N . LEU A 1 135 ? -24.461 -18.543 8.147 1.00 98.12 135 LEU A N 1
ATOM 1067 C CA . LEU A 1 135 ? -24.536 -19.270 9.416 1.00 98.12 135 LEU A CA 1
ATOM 1068 C C . LEU A 1 135 ? -25.194 -18.460 10.549 1.00 98.12 135 LEU A C 1
ATOM 1070 O O . LEU A 1 135 ? -25.261 -18.938 11.678 1.00 98.12 135 LEU A O 1
ATOM 1074 N N . GLY A 1 136 ? -25.640 -17.224 10.295 1.00 97.19 136 GLY A N 1
ATOM 1075 C CA . GLY A 1 136 ? -26.190 -16.340 11.328 1.00 97.19 136 GLY A CA 1
ATOM 1076 C C . GLY A 1 136 ? -25.146 -15.828 12.331 1.00 97.19 136 GLY A C 1
ATOM 1077 O O . GLY A 1 136 ? -25.503 -15.286 13.379 1.00 97.19 136 GLY A O 1
ATOM 1078 N N . VAL A 1 137 ? -23.853 -15.975 12.026 1.00 97.38 137 VAL A N 1
ATOM 1079 C CA . VAL A 1 137 ? -22.751 -15.549 12.893 1.00 97.38 137 VAL A CA 1
ATOM 1080 C C . VAL A 1 137 ? -22.459 -14.068 12.663 1.00 97.38 137 VAL A C 1
ATOM 1082 O O . VAL A 1 137 ? -22.079 -13.640 11.569 1.00 97.38 137 VAL A O 1
ATOM 1085 N N . LYS A 1 138 ? -22.596 -13.263 13.722 1.00 94.88 138 LYS A N 1
ATOM 1086 C CA . LYS A 1 138 ? -22.232 -11.842 13.684 1.00 94.88 138 LYS A CA 1
ATOM 1087 C C . LYS A 1 138 ? -20.718 -11.688 13.548 1.00 94.88 138 LYS A C 1
ATOM 1089 O O . LYS A 1 138 ? -19.949 -12.263 14.310 1.00 94.88 138 LYS A O 1
ATOM 1094 N N . THR A 1 139 ? -20.300 -10.861 12.598 1.00 95.00 139 THR A N 1
ATOM 1095 C CA . THR A 1 139 ? -18.892 -10.562 12.306 1.00 95.00 139 THR A CA 1
ATOM 1096 C C . THR A 1 139 ? -18.701 -9.052 12.144 1.00 95.00 139 THR A C 1
ATOM 1098 O O . THR A 1 139 ? -19.634 -8.374 11.700 1.00 95.00 139 THR A O 1
ATOM 1101 N N . PRO A 1 140 ? -17.514 -8.499 12.451 1.00 92.62 140 PRO A N 1
ATOM 1102 C CA . PRO A 1 140 ? -17.253 -7.067 12.294 1.00 92.62 140 PRO A CA 1
ATOM 1103 C C . PRO A 1 140 ? -17.336 -6.628 10.821 1.00 92.62 140 PRO A C 1
ATOM 1105 O O . PRO A 1 140 ? -17.153 -7.462 9.923 1.00 92.62 140 PRO A O 1
ATOM 1108 N N . PRO A 1 141 ? -17.622 -5.345 10.532 1.00 91.69 141 PRO A N 1
ATOM 1109 C CA . PRO A 1 141 ? -17.591 -4.829 9.166 1.00 91.69 141 PRO A CA 1
ATOM 1110 C C . PRO A 1 141 ? -16.188 -4.982 8.566 1.00 91.69 141 PRO A C 1
ATOM 1112 O O . PRO A 1 141 ? -15.176 -4.827 9.254 1.00 91.69 141 PRO A O 1
ATOM 1115 N N . LEU A 1 142 ? -16.122 -5.304 7.273 1.00 94.06 142 LEU A N 1
ATOM 1116 C CA . LEU A 1 142 ? -14.846 -5.401 6.574 1.00 94.06 142 LEU A CA 1
ATOM 1117 C C . LEU A 1 142 ? -14.353 -4.010 6.181 1.00 94.06 142 LEU A C 1
ATOM 1119 O O . LEU A 1 142 ? -15.088 -3.215 5.607 1.00 94.06 142 LEU A O 1
ATOM 1123 N N . ARG A 1 143 ? -13.080 -3.754 6.474 1.00 94.44 143 ARG A N 1
ATOM 1124 C CA . ARG A 1 143 ? -12.325 -2.573 6.040 1.00 94.44 143 ARG A CA 1
ATOM 1125 C C . ARG A 1 143 ? -10.955 -2.991 5.517 1.00 94.44 143 ARG A C 1
ATOM 1127 O O . ARG A 1 143 ? -10.512 -4.114 5.791 1.00 94.44 143 ARG A O 1
ATOM 1134 N N . THR A 1 144 ? -10.279 -2.131 4.766 1.00 94.31 144 THR A N 1
ATOM 1135 C CA . THR A 1 144 ? -8.953 -2.414 4.199 1.00 94.31 144 THR A CA 1
ATOM 1136 C C . THR A 1 144 ? -7.904 -1.393 4.622 1.00 94.31 144 THR A C 1
ATOM 1138 O O . THR A 1 144 ? -8.162 -0.197 4.731 1.00 94.31 144 THR A O 1
ATOM 1141 N N . THR A 1 145 ? -6.690 -1.877 4.848 1.00 94.44 145 THR A N 1
ATOM 1142 C CA . THR A 1 145 ? -5.482 -1.058 4.989 1.00 94.44 145 THR A CA 1
ATOM 1143 C C . THR A 1 145 ? -4.640 -1.075 3.721 1.00 94.44 145 THR A C 1
ATOM 1145 O O . THR A 1 145 ? -3.574 -0.477 3.720 1.00 94.44 145 THR A O 1
ATOM 1148 N N . LYS A 1 146 ? -5.067 -1.770 2.652 1.00 93.19 146 LYS A N 1
ATOM 1149 C CA . LYS A 1 146 ? -4.275 -1.938 1.418 1.00 93.19 146 LYS A CA 1
ATOM 1150 C C . LYS A 1 146 ? -2.870 -2.512 1.708 1.00 93.19 146 LYS A C 1
ATOM 1152 O O . LYS A 1 146 ? -1.886 -2.092 1.112 1.00 93.19 146 LYS A O 1
ATOM 1157 N N . VAL A 1 147 ? -2.767 -3.450 2.657 1.00 95.75 147 VAL A N 1
ATOM 1158 C CA . VAL A 1 147 ? -1.500 -4.128 2.975 1.00 95.75 147 VAL A CA 1
ATOM 1159 C C . VAL A 1 147 ? -1.072 -5.041 1.824 1.00 95.75 147 VAL A C 1
ATOM 1161 O O . VAL A 1 147 ? -1.839 -5.890 1.369 1.00 95.75 147 VAL A O 1
ATOM 1164 N N . MET A 1 148 ? 0.155 -4.849 1.348 1.00 95.19 148 MET A N 1
ATOM 1165 C CA . MET A 1 148 ? 0.761 -5.581 0.238 1.00 95.19 148 MET A CA 1
ATOM 1166 C C . MET A 1 148 ? 2.218 -5.900 0.571 1.00 95.19 148 MET A C 1
ATOM 1168 O O . MET A 1 148 ? 2.893 -5.100 1.221 1.00 95.19 148 MET A O 1
ATOM 1172 N N . GLY A 1 149 ? 2.704 -7.045 0.092 1.00 95.31 149 GLY A N 1
ATOM 1173 C CA . GLY A 1 149 ? 4.077 -7.507 0.278 1.00 95.31 149 GLY A CA 1
ATOM 1174 C C . GLY A 1 149 ? 4.597 -8.210 -0.974 1.00 95.31 149 GLY A C 1
ATOM 1175 O O . GLY A 1 149 ? 3.844 -8.914 -1.644 1.00 95.31 149 GLY A O 1
ATOM 1176 N N . SER A 1 150 ? 5.870 -8.018 -1.313 1.00 94.88 150 SER A N 1
ATOM 1177 C CA . SER A 1 150 ? 6.520 -8.685 -2.446 1.00 94.88 150 SER A CA 1
ATOM 1178 C C . SER A 1 150 ? 8.035 -8.807 -2.263 1.00 94.88 150 SER A C 1
ATOM 1180 O O . SER A 1 150 ? 8.614 -8.144 -1.403 1.00 94.88 150 SER A O 1
ATOM 1182 N N . HIS A 1 151 ? 8.681 -9.652 -3.071 1.00 96.12 151 HIS A N 1
ATOM 1183 C CA . HIS A 1 151 ? 10.133 -9.823 -3.081 1.00 96.12 151 HIS A CA 1
ATOM 1184 C C . HIS A 1 151 ? 10.652 -9.795 -4.522 1.00 96.12 151 HIS A C 1
ATOM 1186 O O . HIS A 1 151 ? 10.358 -10.692 -5.308 1.00 96.12 151 HIS A O 1
ATOM 1192 N N . HIS A 1 152 ? 11.402 -8.750 -4.877 1.00 93.69 152 HIS A N 1
ATOM 1193 C CA . HIS A 1 152 ? 11.881 -8.518 -6.242 1.00 93.69 152 HIS A CA 1
ATOM 1194 C C . HIS A 1 152 ? 13.303 -7.960 -6.223 1.00 93.69 152 HIS A C 1
ATOM 1196 O O . HIS A 1 152 ? 13.615 -7.126 -5.376 1.00 93.69 152 HIS A O 1
ATOM 1202 N N . PHE A 1 153 ? 14.153 -8.396 -7.160 1.00 94.38 153 PHE A N 1
ATOM 1203 C CA . PHE A 1 153 ? 15.544 -7.927 -7.294 1.00 94.38 153 PHE A CA 1
ATOM 1204 C C . PHE A 1 153 ? 16.327 -7.966 -5.960 1.00 94.38 153 PHE A C 1
ATOM 1206 O O . PHE A 1 153 ? 17.105 -7.072 -5.625 1.00 94.38 153 PHE A O 1
ATOM 1213 N N . GLY A 1 154 ? 16.069 -9.005 -5.156 1.00 94.06 154 GLY A N 1
ATOM 1214 C CA . GLY A 1 154 ? 16.683 -9.207 -3.844 1.00 94.06 154 GLY A CA 1
ATOM 1215 C C . GLY A 1 154 ? 16.232 -8.220 -2.766 1.00 94.06 154 GLY A C 1
ATOM 1216 O O . GLY A 1 154 ? 16.996 -7.985 -1.836 1.00 94.06 154 GLY A O 1
ATOM 1217 N N . PHE A 1 155 ? 15.060 -7.598 -2.903 1.00 95.44 155 PHE A N 1
ATOM 1218 C CA . PHE A 1 155 ? 14.468 -6.726 -1.891 1.00 95.44 155 PHE A CA 1
ATOM 1219 C C . PHE A 1 155 ? 13.059 -7.174 -1.518 1.00 95.44 155 PHE A C 1
ATOM 1221 O O . PHE A 1 155 ? 12.190 -7.312 -2.382 1.00 95.44 155 PHE A O 1
ATOM 1228 N N . TYR A 1 156 ? 12.815 -7.314 -0.217 1.00 96.75 156 TYR A N 1
ATOM 1229 C CA . TYR A 1 156 ? 11.479 -7.397 0.352 1.00 96.75 156 TYR A CA 1
ATOM 1230 C C . TYR A 1 156 ? 10.863 -6.007 0.416 1.00 96.75 156 TYR A C 1
ATOM 1232 O O . TYR A 1 156 ? 11.479 -5.042 0.878 1.00 96.75 156 TYR A O 1
ATOM 1240 N N . ARG A 1 157 ? 9.616 -5.912 -0.026 1.00 96.12 157 ARG A N 1
ATOM 1241 C CA . ARG A 1 157 ? 8.879 -4.667 -0.200 1.00 96.12 157 ARG A CA 1
ATOM 1242 C C . ARG A 1 157 ? 7.507 -4.809 0.409 1.00 96.12 157 ARG A C 1
ATOM 1244 O O . ARG A 1 157 ? 6.788 -5.724 0.023 1.00 96.12 157 ARG A O 1
ATOM 1251 N N . SER A 1 158 ? 7.130 -3.871 1.265 1.00 97.31 158 SER A N 1
ATOM 1252 C CA . SER A 1 158 ? 5.772 -3.797 1.789 1.00 97.31 158 SER A CA 1
ATOM 1253 C C . SER A 1 158 ? 5.205 -2.392 1.680 1.00 97.31 158 SER A C 1
ATOM 1255 O O . SER A 1 158 ? 5.915 -1.405 1.882 1.00 97.31 158 SER A O 1
ATOM 1257 N N . SER A 1 159 ? 3.917 -2.305 1.373 1.00 96.31 159 SER A N 1
ATOM 1258 C CA . SER A 1 159 ? 3.161 -1.056 1.334 1.00 96.31 159 SER A CA 1
ATOM 1259 C C . SER A 1 159 ? 1.866 -1.233 2.107 1.00 96.31 159 SER A C 1
ATOM 1261 O O . SER A 1 159 ? 1.186 -2.244 1.957 1.00 96.31 159 SER A O 1
ATOM 1263 N N . ILE A 1 160 ? 1.558 -0.261 2.960 1.00 96.88 160 ILE A N 1
ATOM 1264 C CA . ILE A 1 160 ? 0.370 -0.246 3.801 1.00 96.88 160 ILE A CA 1
ATOM 1265 C C . ILE A 1 160 ? -0.197 1.171 3.787 1.00 96.88 160 ILE A C 1
ATOM 1267 O O . ILE A 1 160 ? 0.546 2.139 3.952 1.00 96.88 160 ILE A O 1
ATOM 1271 N N . GLY A 1 161 ? -1.508 1.292 3.625 1.00 94.81 161 GLY A N 1
ATOM 1272 C CA . GLY A 1 161 ? -2.250 2.542 3.696 1.00 94.81 161 GLY A CA 1
ATOM 1273 C C . GLY A 1 161 ? -2.267 3.331 2.389 1.00 94.81 161 GLY A C 1
ATOM 1274 O O . GLY A 1 161 ? -1.950 2.821 1.308 1.00 94.81 161 GLY A O 1
ATOM 1275 N N . LEU A 1 162 ? -2.652 4.598 2.502 1.00 88.81 162 LEU A N 1
ATOM 1276 C CA . LEU A 1 162 ? -2.783 5.549 1.390 1.00 88.81 162 LEU A CA 1
ATOM 1277 C C . LEU A 1 162 ? -1.437 6.146 1.021 1.00 88.81 162 LEU A C 1
ATOM 1279 O O . LEU A 1 162 ? -0.604 6.310 1.907 1.00 88.81 162 LEU A O 1
ATOM 1283 N N . THR A 1 163 ? -1.167 6.422 -0.255 1.00 87.31 163 THR A N 1
ATOM 1284 C CA . THR A 1 163 ? 0.030 7.188 -0.647 1.00 87.31 163 THR A CA 1
ATOM 1285 C C . THR A 1 163 ? -0.049 8.609 -0.088 1.00 87.31 163 THR A C 1
ATOM 1287 O O . THR A 1 163 ? -1.121 9.065 0.302 1.00 87.31 163 THR A O 1
ATOM 1290 N N . GLU A 1 164 ? 1.077 9.326 -0.035 1.00 86.44 164 GLU A N 1
ATOM 1291 C CA . GLU A 1 164 ? 1.070 10.745 0.368 1.00 86.44 164 GLU A CA 1
ATOM 1292 C C . GLU A 1 164 ? 0.141 11.571 -0.534 1.00 86.44 164 GLU A C 1
ATOM 1294 O O . GLU A 1 164 ? -0.659 12.367 -0.057 1.00 86.44 164 GLU A O 1
ATOM 1299 N N . GLU A 1 165 ? 0.188 11.288 -1.837 1.00 86.25 165 GLU A N 1
ATOM 1300 C CA . GLU A 1 165 ? -0.679 11.870 -2.859 1.00 86.25 165 GLU A CA 1
ATOM 1301 C C . GLU A 1 165 ? -2.161 11.563 -2.591 1.00 86.25 165 GLU A C 1
ATOM 1303 O O . GLU A 1 165 ? -2.961 12.489 -2.531 1.00 86.25 165 GLU A O 1
ATOM 1308 N N . GLU A 1 166 ? -2.525 10.299 -2.335 1.00 89.00 166 GLU A N 1
ATOM 1309 C CA . GLU A 1 166 ? -3.904 9.912 -2.000 1.00 89.00 166 GLU A CA 1
ATOM 1310 C C . GLU A 1 166 ? -4.377 10.573 -0.687 1.00 89.00 166 GLU A C 1
ATOM 1312 O O . GLU A 1 166 ? -5.488 11.091 -0.622 1.00 89.00 166 GLU A O 1
ATOM 1317 N N . ALA A 1 167 ? -3.546 10.581 0.361 1.00 89.31 167 ALA A N 1
ATOM 1318 C CA . ALA A 1 167 ? -3.906 11.107 1.679 1.00 89.31 167 ALA A CA 1
ATOM 1319 C C . ALA A 1 167 ? -4.062 12.638 1.698 1.00 89.31 167 ALA A C 1
ATOM 1321 O O . ALA A 1 167 ? -4.966 13.150 2.362 1.00 89.31 167 ALA A O 1
ATOM 1322 N N . SER A 1 168 ? -3.227 13.353 0.937 1.00 89.19 168 SER A N 1
ATOM 1323 C CA . SER A 1 168 ? -3.254 14.819 0.823 1.00 89.19 168 SER A CA 1
ATOM 1324 C C . SER A 1 168 ? -4.555 15.384 0.242 1.00 89.19 168 SER A C 1
ATOM 1326 O O . SER A 1 168 ? -4.856 16.556 0.447 1.00 89.19 168 SER A O 1
ATOM 1328 N N . LEU A 1 169 ? -5.363 14.554 -0.432 1.00 90.44 169 LEU A N 1
ATOM 1329 C CA . LEU A 1 169 ? -6.687 14.942 -0.932 1.00 90.44 169 LEU A CA 1
ATOM 1330 C C . LEU A 1 169 ? -7.718 15.134 0.191 1.00 90.44 169 LEU A C 1
ATOM 1332 O O . LEU A 1 169 ? -8.741 15.779 -0.027 1.00 90.44 169 LEU A O 1
ATOM 1336 N N . TYR A 1 170 ? -7.462 14.568 1.374 1.00 89.81 170 TYR A N 1
ATOM 1337 C CA . TYR A 1 170 ? -8.419 14.522 2.481 1.00 89.81 170 TYR A CA 1
ATOM 1338 C C . TYR A 1 170 ? -7.929 15.252 3.732 1.00 89.81 170 TYR A C 1
ATOM 1340 O O . TYR A 1 170 ? -8.746 15.723 4.520 1.00 89.81 170 TYR A O 1
ATOM 1348 N N . GLN A 1 171 ? -6.612 15.324 3.950 1.00 91.81 171 GLN A N 1
ATOM 1349 C CA . GLN A 1 171 ? -6.033 15.959 5.134 1.00 91.81 171 GLN A CA 1
ATOM 1350 C C . GLN A 1 171 ? -4.559 16.322 4.947 1.00 91.81 171 GLN A C 1
ATOM 1352 O O . GLN A 1 171 ? -3.846 15.703 4.159 1.00 91.81 171 GLN A O 1
ATOM 1357 N N . ASP A 1 172 ? -4.080 17.267 5.758 1.00 95.12 172 ASP A N 1
ATOM 1358 C CA . ASP A 1 172 ? -2.655 17.570 5.851 1.00 95.12 172 ASP A CA 1
ATOM 1359 C C . ASP A 1 172 ? -1.876 16.379 6.415 1.00 95.12 172 ASP A C 1
ATOM 1361 O O . ASP A 1 172 ? -2.204 15.827 7.474 1.00 95.12 172 ASP A O 1
ATOM 1365 N N . THR A 1 173 ? -0.783 16.028 5.746 1.00 95.62 173 THR A N 1
ATOM 1366 C CA . THR A 1 173 ? 0.086 14.921 6.141 1.00 95.62 173 THR A CA 1
ATOM 1367 C C . THR A 1 173 ? 1.455 15.399 6.598 1.00 95.62 173 THR A C 1
ATOM 1369 O O . THR A 1 173 ? 1.942 16.465 6.220 1.00 95.62 173 THR A O 1
ATOM 1372 N N . ILE A 1 174 ? 2.112 14.567 7.396 1.00 96.00 174 ILE A N 1
ATOM 1373 C CA . ILE A 1 174 ? 3.524 14.694 7.727 1.00 96.00 174 ILE A CA 1
ATOM 1374 C C . ILE A 1 174 ? 4.205 13.342 7.552 1.00 96.00 174 ILE A C 1
ATOM 1376 O O . ILE A 1 174 ? 3.641 12.305 7.899 1.00 96.00 174 ILE A O 1
ATOM 1380 N N . SER A 1 175 ? 5.407 13.344 6.982 1.00 95.81 175 SER A N 1
ATOM 1381 C CA . SER A 1 175 ? 6.136 12.118 6.674 1.00 95.81 175 SER A CA 1
ATOM 1382 C C . SER A 1 175 ? 7.594 12.164 7.124 1.00 95.81 175 SER A C 1
ATOM 1384 O O . SER A 1 175 ? 8.225 13.229 7.192 1.00 95.81 175 SER A O 1
ATOM 1386 N N . TYR A 1 176 ? 8.132 10.986 7.432 1.00 96.69 176 TYR A N 1
ATOM 1387 C CA . TYR A 1 176 ? 9.536 10.773 7.774 1.00 96.69 176 TYR A CA 1
ATOM 1388 C C . TYR A 1 176 ? 10.051 9.498 7.102 1.00 96.69 176 TYR A C 1
ATOM 1390 O O . TYR A 1 176 ? 9.321 8.513 6.991 1.00 96.69 176 TYR A O 1
ATOM 1398 N N . VAL A 1 177 ? 11.306 9.528 6.644 1.00 96.56 177 VAL A N 1
ATOM 1399 C CA . VAL A 1 177 ? 11.983 8.386 6.020 1.00 96.56 177 VAL A CA 1
ATOM 1400 C C . VAL A 1 177 ? 13.205 8.025 6.853 1.00 96.56 177 VAL A C 1
ATOM 1402 O O . VAL A 1 177 ? 14.195 8.752 6.851 1.00 96.56 177 VAL A O 1
ATOM 1405 N N . TYR A 1 178 ? 13.144 6.880 7.523 1.00 96.50 178 TYR A N 1
ATOM 1406 C CA . TYR A 1 178 ? 14.288 6.263 8.178 1.00 96.50 178 TYR A CA 1
ATOM 1407 C C . TYR A 1 178 ? 15.068 5.405 7.179 1.00 96.50 178 TYR A C 1
ATOM 1409 O O . TYR A 1 178 ? 14.469 4.678 6.380 1.00 96.50 178 TYR A O 1
ATOM 1417 N N . ARG A 1 179 ? 16.403 5.469 7.229 1.00 95.50 179 ARG A N 1
ATOM 1418 C CA . ARG A 1 179 ? 17.289 4.669 6.375 1.00 95.50 179 ARG A CA 1
ATOM 1419 C C . ARG A 1 179 ? 18.441 4.082 7.181 1.00 95.50 179 ARG A C 1
ATOM 1421 O O . ARG A 1 179 ? 19.203 4.831 7.782 1.00 95.50 179 ARG A O 1
ATOM 1428 N N . ASN A 1 180 ? 18.603 2.768 7.094 1.00 93.38 180 ASN A N 1
ATOM 1429 C CA . ASN A 1 180 ? 19.868 2.086 7.315 1.00 93.38 180 ASN A CA 1
ATOM 1430 C C . ASN A 1 180 ? 20.420 1.669 5.941 1.00 93.38 180 ASN A C 1
ATOM 1432 O O . ASN A 1 180 ? 19.747 0.968 5.184 1.00 93.38 180 ASN A O 1
ATOM 1436 N N . LEU A 1 181 ? 21.610 2.160 5.594 1.00 86.38 181 LEU A N 1
ATOM 1437 C CA . LEU A 1 181 ? 22.282 1.888 4.317 1.00 86.38 181 LEU A CA 1
ATOM 1438 C C . LEU A 1 181 ? 23.617 1.156 4.517 1.00 86.38 181 LEU A C 1
ATOM 1440 O O . LEU A 1 181 ? 24.473 1.179 3.632 1.00 86.38 181 LEU A O 1
ATOM 1444 N N . GLU A 1 182 ? 23.812 0.517 5.671 1.00 83.50 182 GLU A N 1
ATOM 1445 C CA . GLU A 1 182 ? 24.983 -0.319 5.915 1.00 83.50 182 GLU A CA 1
ATOM 1446 C C . GLU A 1 182 ? 25.044 -1.476 4.907 1.00 83.50 182 GLU A C 1
ATOM 1448 O O . GLU A 1 182 ? 24.034 -2.081 4.528 1.00 83.50 182 GLU A O 1
ATOM 1453 N N . LYS A 1 183 ? 26.256 -1.782 4.432 1.00 73.12 183 LYS A N 1
ATOM 1454 C CA . LYS A 1 183 ? 26.475 -2.791 3.391 1.00 73.12 183 LYS A CA 1
ATOM 1455 C C . LYS A 1 183 ? 25.979 -4.157 3.880 1.00 73.12 183 LYS A C 1
ATOM 1457 O O . LYS A 1 183 ? 26.519 -4.704 4.832 1.00 73.12 183 LYS A O 1
ATOM 1462 N N . GLY A 1 184 ? 24.969 -4.706 3.201 1.00 74.44 184 GLY A N 1
ATOM 1463 C CA . GLY A 1 184 ? 24.333 -5.983 3.556 1.00 74.44 184 GLY A CA 1
ATOM 1464 C C . GLY A 1 184 ? 23.084 -5.861 4.438 1.00 74.44 184 GLY A C 1
ATOM 1465 O O . GLY A 1 184 ? 22.300 -6.800 4.462 1.00 74.44 184 GLY A O 1
ATOM 1466 N N . ASN A 1 185 ? 22.834 -4.702 5.057 1.00 83.81 185 ASN A N 1
ATOM 1467 C CA . ASN A 1 185 ? 21.678 -4.447 5.922 1.00 83.81 185 ASN A CA 1
ATOM 1468 C C . ASN A 1 185 ? 20.899 -3.202 5.456 1.00 83.81 185 ASN A C 1
ATOM 1470 O O . ASN A 1 185 ? 20.657 -2.253 6.203 1.00 83.81 185 ASN A O 1
ATOM 1474 N N . ILE A 1 186 ? 20.543 -3.174 4.166 1.00 92.25 186 ILE A N 1
ATOM 1475 C CA . ILE A 1 186 ? 19.733 -2.076 3.630 1.00 92.25 186 ILE A CA 1
ATOM 1476 C C . ILE A 1 186 ? 18.313 -2.212 4.177 1.00 92.25 186 ILE A C 1
ATOM 1478 O O . ILE A 1 186 ? 17.635 -3.216 3.937 1.00 92.25 186 ILE A O 1
ATOM 1482 N N . PHE A 1 187 ? 17.850 -1.161 4.845 1.00 95.62 187 PHE A N 1
ATOM 1483 C CA . PHE A 1 187 ? 16.490 -1.003 5.337 1.00 95.62 187 PHE A CA 1
ATOM 1484 C C . PHE A 1 187 ? 16.036 0.447 5.151 1.00 95.62 187 PHE A C 1
ATOM 1486 O O . PHE A 1 187 ? 16.712 1.392 5.549 1.00 95.62 187 PHE A O 1
ATOM 1493 N N . CYS A 1 188 ? 14.871 0.645 4.550 1.00 97.00 188 CYS A N 1
ATOM 1494 C CA . CYS A 1 188 ? 14.211 1.938 4.444 1.00 97.00 188 CYS A CA 1
ATOM 1495 C C . CYS A 1 188 ? 12.777 1.797 4.949 1.00 97.00 188 CYS A C 1
ATOM 1497 O O . CYS A 1 188 ? 12.054 0.905 4.502 1.00 97.00 188 CYS A O 1
ATOM 1499 N N . LEU A 1 189 ? 12.356 2.716 5.816 1.00 97.69 189 LEU A N 1
ATOM 1500 C CA . LEU A 1 189 ? 10.991 2.816 6.325 1.00 97.69 189 LEU A CA 1
ATOM 1501 C C . LEU A 1 189 ? 10.495 4.250 6.154 1.00 97.69 189 LEU A C 1
ATOM 1503 O O . LEU A 1 189 ? 11.038 5.167 6.767 1.00 97.69 189 LEU A O 1
ATOM 1507 N N . LYS A 1 190 ? 9.452 4.442 5.342 1.00 97.25 190 LYS A N 1
ATOM 1508 C CA . LYS A 1 190 ? 8.696 5.698 5.306 1.00 97.25 190 LYS A CA 1
ATOM 1509 C C . LYS A 1 190 ? 7.423 5.533 6.115 1.00 97.25 190 LYS A C 1
ATOM 1511 O O . LYS A 1 190 ? 6.659 4.605 5.857 1.00 97.25 190 LYS A O 1
ATOM 1516 N N . LEU A 1 191 ? 7.190 6.456 7.037 1.00 97.75 191 LEU A N 1
ATOM 1517 C CA . LEU A 1 191 ? 5.938 6.595 7.774 1.00 97.75 191 LEU A CA 1
ATOM 1518 C C . LEU A 1 191 ? 5.265 7.905 7.364 1.00 97.75 191 LEU A C 1
ATOM 1520 O O . LEU A 1 191 ? 5.944 8.918 7.170 1.00 97.75 191 LEU A O 1
ATOM 1524 N N . ILE A 1 192 ? 3.940 7.879 7.226 1.00 96.56 192 ILE A N 1
ATOM 1525 C CA . ILE A 1 192 ? 3.119 9.074 6.999 1.00 96.56 192 ILE A CA 1
ATOM 1526 C C . ILE A 1 192 ? 2.003 9.090 8.030 1.00 96.56 192 ILE A C 1
ATOM 1528 O O . ILE A 1 192 ? 1.285 8.100 8.179 1.00 96.56 192 ILE A O 1
ATOM 1532 N N . ALA A 1 193 ? 1.843 10.224 8.699 1.00 96.94 193 ALA A N 1
ATOM 1533 C CA . ALA A 1 193 ? 0.800 10.468 9.677 1.00 96.94 193 ALA A CA 1
ATOM 1534 C C . ALA A 1 193 ? -0.029 11.707 9.318 1.00 96.94 193 ALA A C 1
ATOM 1536 O O . ALA A 1 193 ? 0.412 12.582 8.569 1.00 96.94 193 ALA A O 1
ATOM 1537 N N . SER A 1 194 ? -1.230 11.796 9.884 1.00 96.12 194 SER A N 1
ATOM 1538 C CA . SER A 1 194 ? -2.021 13.027 9.891 1.00 96.12 194 SER A CA 1
ATOM 1539 C C . SER A 1 194 ? -1.260 14.109 10.660 1.00 96.12 194 SER A C 1
ATOM 1541 O O . SER A 1 194 ? -0.897 13.902 11.819 1.00 96.12 194 SER A O 1
ATOM 1543 N N . LYS A 1 195 ? -1.104 15.300 10.078 1.00 96.25 195 LYS A N 1
ATOM 1544 C CA . LYS A 1 195 ? -0.408 16.419 10.729 1.00 96.25 195 LYS A CA 1
ATOM 1545 C C . LYS A 1 195 ? -1.117 16.899 12.000 1.00 96.25 195 LYS A C 1
ATOM 1547 O O . LYS A 1 195 ? -0.450 17.272 12.960 1.00 96.25 195 LYS A O 1
ATOM 1552 N N . LYS A 1 196 ? -2.454 16.859 12.016 1.00 94.94 196 LYS A N 1
ATOM 1553 C CA . LYS A 1 196 ? -3.284 17.327 13.138 1.00 94.94 196 LYS A CA 1
ATOM 1554 C C . LYS A 1 196 ? -3.225 16.381 14.339 1.00 94.94 196 LYS A C 1
ATOM 1556 O O . LYS A 1 196 ? -2.925 16.808 15.444 1.00 94.94 196 LYS A O 1
ATOM 1561 N N . GLU A 1 197 ? -3.529 15.104 14.113 1.00 95.56 197 GLU A N 1
ATOM 1562 C CA . GLU A 1 197 ? -3.749 14.121 15.189 1.00 95.56 197 GLU A CA 1
ATOM 1563 C C . GLU A 1 197 ? -2.623 13.088 15.348 1.00 95.56 197 GLU A C 1
ATOM 1565 O O . GLU A 1 197 ? -2.676 12.265 16.252 1.00 95.56 197 GLU A O 1
ATOM 1570 N N . GLY A 1 198 ? -1.625 13.061 14.460 1.00 96.81 198 GLY A N 1
ATOM 1571 C CA . GLY A 1 198 ? -0.548 12.065 14.499 1.00 96.81 198 GLY A CA 1
ATOM 1572 C C . GLY A 1 198 ? -0.948 10.645 14.084 1.00 96.81 198 GLY A C 1
ATOM 1573 O O . GLY A 1 198 ? -0.081 9.781 14.032 1.00 96.81 198 GLY A O 1
ATOM 1574 N N . LYS A 1 199 ? -2.220 10.381 13.750 1.00 97.12 199 LYS A N 1
ATOM 1575 C CA . LYS A 1 199 ? -2.700 9.063 13.286 1.00 97.12 199 LYS A CA 1
ATOM 1576 C C . LYS A 1 199 ? -1.876 8.545 12.114 1.00 97.12 199 LYS A C 1
ATOM 1578 O O . LYS A 1 199 ? -1.715 9.264 11.126 1.00 97.12 199 LYS A O 1
ATOM 1583 N N . LEU A 1 200 ? -1.409 7.301 12.194 1.00 97.38 200 LEU A N 1
ATOM 1584 C CA . LEU A 1 200 ? -0.677 6.651 11.113 1.00 97.38 200 LEU A CA 1
ATOM 1585 C C . LEU A 1 200 ? -1.606 6.416 9.910 1.00 97.38 200 LEU A C 1
ATOM 1587 O O . LEU A 1 200 ? -2.659 5.791 10.022 1.00 97.38 200 LEU A O 1
ATOM 1591 N N . LEU A 1 201 ? -1.192 6.903 8.741 1.00 96.06 201 LEU A N 1
ATOM 1592 C CA . LEU A 1 201 ? -1.930 6.795 7.477 1.00 96.06 201 LEU A CA 1
ATOM 1593 C C . LEU A 1 201 ? -1.240 5.863 6.479 1.00 96.06 201 LEU A C 1
ATOM 1595 O O . LEU A 1 201 ? -1.904 5.265 5.630 1.00 96.06 201 LEU A O 1
ATOM 1599 N N . ARG A 1 202 ? 0.093 5.759 6.561 1.00 95.62 202 ARG A N 1
ATOM 1600 C CA . ARG A 1 202 ? 0.910 4.977 5.631 1.00 95.62 202 ARG A CA 1
ATOM 1601 C C . ARG A 1 202 ? 2.161 4.416 6.280 1.00 95.62 202 ARG A C 1
ATOM 1603 O O . ARG A 1 202 ? 2.835 5.118 7.032 1.00 95.62 202 ARG A O 1
ATOM 1610 N N . ALA A 1 203 ? 2.552 3.229 5.824 1.00 97.50 203 ALA A N 1
ATOM 1611 C CA . ALA A 1 203 ? 3.932 2.778 5.888 1.00 97.50 203 ALA A CA 1
ATOM 1612 C C . ALA A 1 203 ? 4.421 2.186 4.553 1.00 97.50 203 ALA A C 1
ATOM 1614 O O . ALA A 1 203 ? 3.676 1.516 3.834 1.00 97.50 203 ALA A O 1
ATOM 1615 N N . GLN A 1 204 ? 5.690 2.420 4.224 1.00 97.31 204 GLN A N 1
ATOM 1616 C CA . GLN A 1 204 ? 6.406 1.771 3.121 1.00 97.31 204 GLN A CA 1
ATOM 1617 C C . GLN A 1 204 ? 7.707 1.197 3.656 1.00 97.31 204 GLN A C 1
ATOM 1619 O O . GLN A 1 204 ? 8.460 1.912 4.316 1.00 97.31 204 GLN A O 1
ATOM 1624 N N . ILE A 1 205 ? 7.991 -0.062 3.335 1.00 97.56 205 ILE A N 1
ATOM 1625 C CA . ILE A 1 205 ? 9.194 -0.756 3.791 1.00 97.56 205 ILE A CA 1
ATOM 1626 C C . ILE A 1 205 ? 9.925 -1.337 2.587 1.00 97.56 205 ILE A C 1
ATOM 1628 O O . ILE A 1 205 ? 9.313 -1.996 1.746 1.00 97.56 205 ILE A O 1
ATOM 1632 N N . LEU A 1 206 ? 11.232 -1.102 2.513 1.00 96.50 206 LEU A N 1
ATOM 1633 C CA . LEU A 1 206 ? 12.140 -1.724 1.552 1.00 96.50 206 LEU A CA 1
ATOM 1634 C C . LEU A 1 206 ? 13.341 -2.273 2.321 1.00 96.50 206 LEU A C 1
ATOM 1636 O O . LEU A 1 206 ? 14.012 -1.511 3.012 1.00 96.50 206 LEU A O 1
ATOM 1640 N N . SER A 1 207 ? 13.629 -3.569 2.212 1.00 95.88 207 SER A N 1
ATOM 1641 C CA . SER A 1 207 ? 14.762 -4.174 2.921 1.00 95.88 207 SER A CA 1
ATOM 1642 C C . SER A 1 207 ? 15.345 -5.387 2.198 1.00 95.88 207 SER A C 1
ATOM 1644 O O . SER A 1 207 ? 14.657 -6.019 1.399 1.00 95.88 207 SER A O 1
ATOM 1646 N N . LYS A 1 208 ? 16.616 -5.712 2.468 1.00 93.88 208 LYS A N 1
ATOM 1647 C CA . LYS A 1 208 ? 17.219 -7.002 2.084 1.00 93.88 208 LYS A CA 1
ATOM 1648 C C . LYS A 1 208 ? 16.672 -8.173 2.905 1.00 93.88 208 LYS A C 1
ATOM 1650 O O . LYS A 1 208 ? 16.643 -9.294 2.409 1.00 93.88 208 LYS A O 1
ATOM 1655 N N . GLU A 1 209 ? 16.183 -7.906 4.111 1.00 93.88 209 GLU A N 1
ATOM 1656 C CA . GLU A 1 209 ? 15.589 -8.902 4.996 1.00 93.88 209 GLU A CA 1
ATOM 1657 C C . GLU A 1 209 ? 14.058 -8.845 4.966 1.00 93.88 209 GLU A C 1
ATOM 1659 O O . GLU A 1 209 ? 13.445 -7.847 4.565 1.00 93.88 209 GLU A O 1
ATOM 1664 N N . THR A 1 210 ? 13.418 -9.940 5.383 1.00 95.00 210 THR A N 1
ATOM 1665 C CA . THR A 1 210 ? 11.956 -10.029 5.368 1.00 95.00 210 THR A CA 1
ATOM 1666 C C . THR A 1 210 ? 11.328 -9.038 6.345 1.00 95.00 210 THR A C 1
ATOM 1668 O O . THR A 1 210 ? 11.559 -9.082 7.547 1.00 95.00 210 THR A O 1
ATOM 1671 N N . ASN A 1 211 ? 10.487 -8.145 5.820 1.00 95.50 211 ASN A N 1
ATOM 1672 C CA . ASN A 1 211 ? 9.746 -7.146 6.599 1.00 95.50 211 ASN A CA 1
ATOM 1673 C C . ASN A 1 211 ? 8.230 -7.407 6.627 1.00 95.50 211 ASN A C 1
ATOM 1675 O O . ASN A 1 211 ? 7.457 -6.574 7.097 1.00 95.50 211 ASN A O 1
ATOM 1679 N N . LEU A 1 212 ? 7.789 -8.567 6.132 1.00 95.50 212 LEU A N 1
ATOM 1680 C CA . LEU A 1 212 ? 6.366 -8.871 5.958 1.00 95.50 212 LEU A CA 1
ATOM 1681 C C . LEU A 1 212 ? 5.613 -8.937 7.297 1.00 95.50 212 LEU A C 1
ATOM 1683 O O . LEU A 1 212 ? 4.451 -8.544 7.377 1.00 95.50 212 LEU A O 1
ATOM 1687 N N . MET A 1 213 ? 6.277 -9.380 8.372 1.00 95.62 213 MET A N 1
ATOM 1688 C 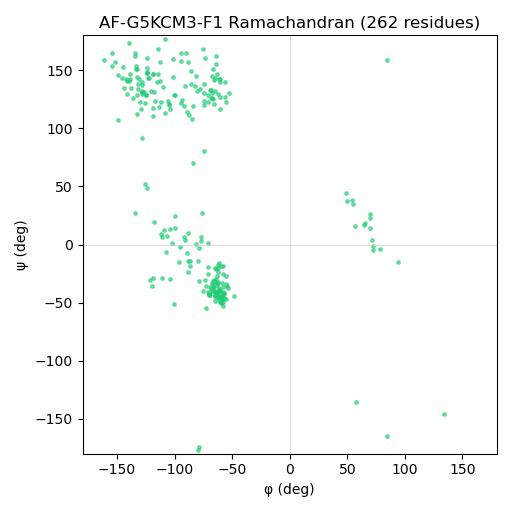CA . MET A 1 213 ? 5.666 -9.386 9.705 1.00 95.62 213 MET A CA 1
ATOM 1689 C C . MET A 1 213 ? 5.501 -7.966 10.262 1.00 95.62 213 MET A C 1
ATOM 1691 O O . MET A 1 213 ? 4.442 -7.627 10.789 1.00 95.62 213 MET A O 1
ATOM 1695 N N . LEU A 1 214 ? 6.504 -7.105 10.064 1.00 97.06 214 LEU A N 1
ATOM 1696 C CA . LEU A 1 214 ? 6.424 -5.687 10.418 1.00 97.06 214 LEU A CA 1
ATOM 1697 C C . LEU A 1 214 ? 5.310 -4.976 9.628 1.00 97.06 214 LEU A C 1
ATOM 1699 O O . LEU A 1 214 ? 4.581 -4.154 10.179 1.00 97.06 214 LEU A O 1
ATOM 1703 N N . ALA A 1 215 ? 5.110 -5.335 8.358 1.00 98.00 215 ALA A N 1
ATOM 1704 C CA . ALA A 1 215 ? 3.998 -4.827 7.557 1.00 98.00 215 ALA A CA 1
ATOM 1705 C C . ALA A 1 215 ? 2.627 -5.182 8.160 1.00 98.00 215 ALA A C 1
ATOM 1707 O O . ALA A 1 215 ? 1.737 -4.331 8.206 1.00 98.00 215 ALA A O 1
ATOM 1708 N N . ASN A 1 216 ? 2.460 -6.402 8.682 1.00 97.31 216 ASN A N 1
ATOM 1709 C CA . ASN A 1 216 ? 1.237 -6.799 9.384 1.00 97.31 216 ASN A CA 1
ATOM 1710 C C . ASN A 1 216 ? 1.038 -6.012 10.688 1.00 97.31 216 ASN A C 1
ATOM 1712 O O . ASN A 1 216 ? -0.086 -5.590 10.965 1.00 97.31 216 ASN A O 1
ATOM 1716 N N . GLN A 1 217 ? 2.104 -5.768 11.457 1.00 97.25 217 GLN A N 1
ATOM 1717 C CA . GLN A 1 217 ? 2.047 -4.924 12.657 1.00 97.25 217 GLN A CA 1
ATOM 1718 C C . GLN A 1 217 ? 1.597 -3.497 12.311 1.00 97.25 217 GLN A C 1
ATOM 1720 O O . GLN A 1 217 ? 0.679 -2.966 12.929 1.00 97.25 217 GLN A O 1
ATOM 1725 N N . LEU A 1 218 ? 2.177 -2.891 11.274 1.00 98.31 218 LEU A N 1
ATOM 1726 C CA . LEU A 1 218 ? 1.809 -1.545 10.825 1.00 98.31 218 LEU A CA 1
ATOM 1727 C C . LEU A 1 218 ? 0.392 -1.489 10.238 1.00 98.31 218 LEU A C 1
ATOM 1729 O O . LEU A 1 218 ? -0.326 -0.511 10.434 1.00 98.31 218 LEU A O 1
ATOM 1733 N N . SER A 1 219 ? -0.060 -2.558 9.580 1.00 97.75 219 SER A N 1
ATOM 1734 C CA . SER A 1 219 ? -1.460 -2.700 9.172 1.00 97.75 219 SER A CA 1
ATOM 1735 C C . SER A 1 219 ? -2.404 -2.726 10.376 1.00 97.75 219 SER A C 1
ATOM 1737 O O . SER A 1 219 ? -3.464 -2.101 10.336 1.00 97.75 219 SER A O 1
ATOM 1739 N N . GLN A 1 220 ? -2.044 -3.415 11.459 1.00 97.25 220 GLN A N 1
ATOM 1740 C CA . GLN A 1 220 ? -2.832 -3.372 12.693 1.00 97.25 220 GLN A CA 1
ATOM 1741 C C . GLN A 1 220 ? -2.822 -1.970 13.307 1.00 97.25 220 GLN A C 1
ATOM 1743 O O . GLN A 1 220 ? -3.888 -1.469 13.650 1.00 97.25 220 GLN A O 1
ATOM 1748 N N . ALA A 1 221 ? -1.667 -1.301 13.349 1.00 97.69 221 ALA A N 1
ATOM 1749 C CA . ALA A 1 221 ? -1.555 0.066 13.855 1.00 97.69 221 ALA A CA 1
ATOM 1750 C C . ALA A 1 221 ? -2.512 1.032 13.135 1.00 97.69 221 ALA A C 1
ATOM 1752 O O . ALA A 1 221 ? -3.266 1.752 13.785 1.00 97.69 221 ALA A O 1
ATOM 1753 N N . ILE A 1 222 ? -2.566 0.978 11.799 1.00 97.00 222 ILE A N 1
ATOM 1754 C CA . ILE A 1 222 ? -3.527 1.766 11.010 1.00 97.00 222 ILE A CA 1
ATOM 1755 C C . ILE A 1 222 ? -4.974 1.353 11.324 1.00 97.00 222 ILE A C 1
ATOM 1757 O O . ILE A 1 222 ? -5.843 2.210 11.466 1.00 97.00 222 ILE A O 1
ATOM 1761 N N . SER A 1 223 ? -5.246 0.052 11.467 1.00 95.88 223 SER A N 1
ATOM 1762 C CA . SER A 1 223 ? -6.599 -0.454 11.750 1.00 95.88 223 SER A CA 1
ATOM 1763 C C . SER A 1 223 ? -7.147 0.022 13.101 1.00 95.88 223 SER A C 1
ATOM 1765 O O . SER A 1 223 ? -8.346 0.266 13.226 1.00 95.88 223 SER A O 1
ATOM 1767 N N . TYR A 1 224 ? -6.268 0.189 14.092 1.00 96.12 224 TYR A N 1
ATOM 1768 C CA . TYR A 1 224 ? -6.591 0.713 15.422 1.00 96.12 224 TYR A CA 1
ATOM 1769 C C . TYR A 1 224 ? -6.416 2.231 15.545 1.00 96.12 224 TYR A C 1
ATOM 1771 O O . TYR A 1 224 ? -6.579 2.772 16.633 1.00 96.12 224 TYR A O 1
ATOM 1779 N N . SER A 1 225 ? -6.133 2.932 14.439 1.00 95.69 225 SER A N 1
ATOM 1780 C CA . SER A 1 225 ? -5.891 4.382 14.428 1.00 95.69 225 SER A CA 1
ATOM 1781 C C . SER A 1 225 ? -4.781 4.828 15.388 1.00 95.69 225 SER A C 1
ATOM 1783 O O . SER A 1 225 ? -4.869 5.915 15.959 1.00 95.69 225 SER A O 1
ATOM 1785 N N . LEU A 1 226 ? -3.742 4.001 15.558 1.00 98.06 226 LEU A N 1
ATOM 1786 C CA . LEU A 1 226 ? -2.584 4.353 16.377 1.00 98.06 226 LEU A CA 1
ATOM 1787 C C . LEU A 1 226 ? -1.861 5.567 15.792 1.00 98.06 226 LEU A C 1
ATOM 1789 O O . LEU A 1 226 ? -1.801 5.767 14.574 1.00 98.06 226 LEU A O 1
ATOM 1793 N N . THR A 1 227 ? -1.303 6.375 16.679 1.00 98.25 227 THR A N 1
ATOM 1794 C CA . THR A 1 227 ? -0.561 7.588 16.355 1.00 98.25 227 THR A CA 1
ATOM 1795 C C . THR A 1 227 ? 0.941 7.330 16.257 1.00 98.25 227 THR A C 1
ATOM 1797 O O . THR A 1 227 ? 1.461 6.306 16.702 1.00 98.25 227 THR A O 1
ATOM 1800 N N . ASP A 1 228 ? 1.667 8.279 15.675 1.00 97.94 228 ASP A N 1
ATOM 1801 C CA . ASP A 1 228 ? 3.127 8.336 15.746 1.00 97.94 228 ASP A CA 1
ATOM 1802 C C . ASP A 1 228 ? 3.650 8.312 17.192 1.00 97.94 228 ASP A C 1
ATOM 1804 O O . ASP A 1 228 ? 4.659 7.663 17.451 1.00 97.94 228 ASP A O 1
ATOM 1808 N N . GLN A 1 229 ? 2.940 8.940 18.135 1.00 98.12 229 GLN A N 1
ATOM 1809 C CA . GLN A 1 229 ? 3.242 8.888 19.564 1.00 98.12 229 GLN A CA 1
ATOM 1810 C C . GLN A 1 229 ? 3.080 7.469 20.124 1.00 98.12 229 GLN A C 1
ATOM 1812 O O . GLN A 1 229 ? 3.994 6.977 20.782 1.00 98.12 229 GLN A O 1
ATOM 1817 N N . ASP A 1 230 ? 1.968 6.789 19.831 1.00 98.44 230 ASP A N 1
ATOM 1818 C CA . ASP A 1 230 ? 1.751 5.409 20.292 1.00 98.44 230 ASP A CA 1
ATOM 1819 C C . ASP A 1 230 ? 2.881 4.489 19.808 1.00 98.44 230 ASP A C 1
ATOM 1821 O O . ASP A 1 230 ? 3.420 3.695 20.573 1.00 98.44 230 ASP A O 1
ATOM 1825 N N . LEU A 1 231 ? 3.304 4.641 18.549 1.00 98.00 231 LEU A N 1
ATOM 1826 C CA . LEU A 1 231 ? 4.388 3.844 17.969 1.00 98.00 231 LEU A CA 1
ATOM 1827 C C . LEU A 1 231 ? 5.781 4.238 18.476 1.00 98.00 231 LEU A C 1
ATOM 1829 O O . LEU A 1 231 ? 6.667 3.384 18.527 1.00 98.00 231 LEU A O 1
ATOM 1833 N N . ALA A 1 232 ? 5.994 5.509 18.823 1.00 97.75 232 ALA A N 1
ATOM 1834 C CA . ALA A 1 232 ? 7.259 6.004 19.359 1.00 97.75 232 ALA A CA 1
ATOM 1835 C C . ALA A 1 232 ? 7.501 5.538 20.800 1.00 97.75 232 ALA A C 1
ATOM 1837 O O . ALA A 1 232 ? 8.644 5.257 21.152 1.00 97.75 232 ALA A O 1
ATOM 1838 N N . PHE A 1 233 ? 6.447 5.439 21.615 1.00 97.56 233 PHE A N 1
ATOM 1839 C CA . PHE A 1 233 ? 6.550 5.157 23.052 1.00 97.56 233 PHE A CA 1
ATOM 1840 C C . PHE A 1 233 ? 6.022 3.774 23.469 1.00 97.56 233 PHE A C 1
ATOM 1842 O O . PHE A 1 233 ? 5.980 3.485 24.663 1.00 97.56 233 PHE A O 1
ATOM 1849 N N . GLN A 1 234 ? 5.639 2.909 22.523 1.00 96.25 234 GLN A N 1
ATOM 1850 C CA . GLN A 1 234 ? 5.354 1.498 22.815 1.00 96.25 234 GLN A CA 1
ATOM 1851 C C . GLN A 1 234 ? 6.618 0.737 23.242 1.00 96.25 234 GLN A C 1
ATOM 1853 O O . GLN A 1 234 ? 7.720 1.007 22.754 1.00 96.25 234 GLN A O 1
ATOM 1858 N N . ASP A 1 235 ? 6.435 -0.289 24.073 1.00 95.69 235 ASP A N 1
ATOM 1859 C CA . ASP A 1 235 ? 7.483 -1.269 24.347 1.00 95.69 235 ASP A CA 1
ATOM 1860 C C . ASP A 1 235 ? 7.822 -2.070 23.082 1.00 95.69 235 ASP A C 1
ATOM 1862 O O . ASP A 1 235 ? 6.951 -2.434 22.286 1.00 95.69 235 ASP A O 1
ATOM 1866 N N . PHE A 1 236 ? 9.103 -2.388 22.905 1.00 94.62 236 PHE A N 1
ATOM 1867 C CA . PHE A 1 236 ? 9.573 -3.228 21.811 1.00 94.62 236 PHE A CA 1
ATOM 1868 C C . PHE A 1 236 ? 10.742 -4.108 22.254 1.00 94.62 236 PHE A C 1
ATOM 1870 O O . PHE A 1 236 ? 11.502 -3.778 23.164 1.00 94.62 236 PHE A O 1
ATOM 1877 N N . ILE A 1 237 ? 10.893 -5.254 21.593 1.00 93.69 237 ILE A N 1
ATOM 1878 C CA . ILE A 1 237 ? 12.024 -6.150 21.832 1.00 93.69 237 ILE A CA 1
ATOM 1879 C C . ILE A 1 237 ? 13.269 -5.536 21.198 1.00 93.69 237 ILE A C 1
ATOM 1881 O O . ILE A 1 237 ? 13.308 -5.317 19.989 1.00 93.69 237 ILE A O 1
ATOM 1885 N N . TYR A 1 238 ? 14.312 -5.337 22.001 1.00 92.50 238 TYR A N 1
ATOM 1886 C CA . TYR A 1 238 ? 15.640 -4.998 21.510 1.00 92.50 238 TYR A CA 1
ATOM 1887 C C . TYR A 1 238 ? 16.560 -6.219 21.586 1.00 92.50 238 TYR A C 1
ATOM 1889 O O . TYR A 1 238 ? 16.865 -6.730 22.663 1.00 92.50 238 TYR A O 1
ATOM 1897 N N . SER A 1 239 ? 17.020 -6.685 20.427 1.00 90.88 239 SER A N 1
ATOM 1898 C CA . SER A 1 239 ? 18.047 -7.720 20.314 1.00 90.88 239 SER A CA 1
ATOM 1899 C C . SER A 1 239 ? 18.846 -7.480 19.041 1.00 90.88 239 SER A C 1
ATOM 1901 O O . SER A 1 239 ? 18.344 -7.698 17.937 1.00 90.88 239 SER A O 1
ATOM 1903 N N . LYS A 1 240 ? 20.082 -7.001 19.199 1.00 87.12 240 LYS A N 1
ATOM 1904 C CA . LYS A 1 240 ? 20.957 -6.649 18.077 1.00 87.12 240 LYS A CA 1
ATOM 1905 C C . LYS A 1 240 ? 21.147 -7.849 17.143 1.00 87.12 240 LYS A C 1
ATOM 1907 O O . LYS A 1 240 ? 21.538 -8.920 17.603 1.00 87.12 240 LYS A O 1
ATOM 1912 N N . GLY A 1 241 ? 20.888 -7.659 15.852 1.00 85.31 241 GLY A N 1
ATOM 1913 C CA . GLY A 1 241 ? 20.992 -8.690 14.816 1.00 85.31 241 GLY A CA 1
ATOM 1914 C C . GLY A 1 241 ? 19.821 -9.678 14.752 1.00 85.31 241 GLY A C 1
ATOM 1915 O O . GLY A 1 241 ? 19.803 -10.514 13.858 1.00 85.31 241 GLY A O 1
ATOM 1916 N N . ASN A 1 242 ? 18.846 -9.600 15.668 1.00 84.94 242 ASN A N 1
ATOM 1917 C CA . ASN A 1 242 ? 17.660 -10.473 15.672 1.00 84.94 242 ASN A CA 1
ATOM 1918 C C . ASN A 1 242 ? 16.339 -9.693 15.582 1.00 84.94 242 ASN A C 1
ATOM 1920 O O . ASN A 1 242 ? 15.350 -10.208 15.068 1.00 84.94 242 ASN A O 1
ATOM 1924 N N . ALA A 1 243 ? 16.303 -8.469 16.114 1.00 89.25 243 ALA A N 1
ATOM 1925 C CA . ALA A 1 243 ? 15.106 -7.634 16.208 1.00 89.25 243 ALA A CA 1
ATOM 1926 C C . ALA A 1 243 ? 15.377 -6.180 15.783 1.00 89.25 243 ALA A C 1
ATOM 1928 O O . ALA A 1 243 ? 14.696 -5.258 16.229 1.00 89.25 243 ALA A O 1
ATOM 1929 N N . ASP A 1 244 ? 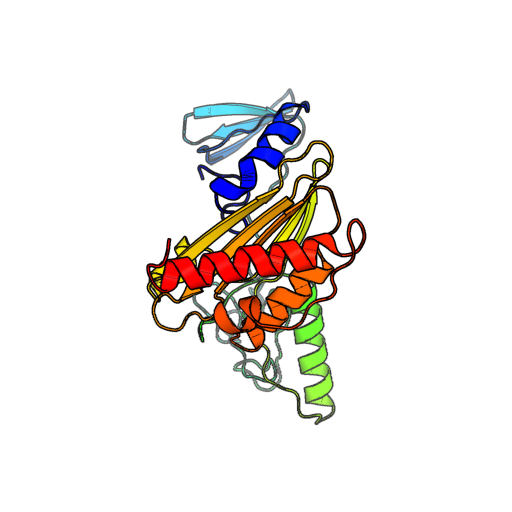16.358 -5.959 14.906 1.00 92.25 244 ASP A N 1
ATOM 1930 C CA . ASP A 1 244 ? 16.783 -4.613 14.504 1.00 92.25 244 ASP A CA 1
ATOM 1931 C C . ASP A 1 244 ? 15.637 -3.798 13.878 1.00 92.25 244 ASP A C 1
ATOM 1933 O O . ASP A 1 244 ? 15.524 -2.597 14.108 1.00 92.25 244 ASP A O 1
ATOM 1937 N N . MET A 1 245 ? 14.712 -4.447 13.161 1.00 94.12 245 MET A N 1
ATOM 1938 C CA . MET A 1 245 ? 13.544 -3.771 12.581 1.00 94.12 245 MET A CA 1
ATOM 1939 C C . MET A 1 245 ? 12.600 -3.157 13.627 1.00 94.12 245 MET A C 1
ATOM 1941 O O . MET A 1 245 ? 11.922 -2.176 13.317 1.00 94.12 245 MET A O 1
ATOM 1945 N N . ALA A 1 246 ? 12.552 -3.699 14.850 1.00 95.00 246 ALA A N 1
ATOM 1946 C CA . ALA A 1 246 ? 11.766 -3.120 15.939 1.00 95.00 246 ALA A CA 1
ATOM 1947 C C . ALA A 1 246 ? 12.396 -1.805 16.428 1.00 95.00 246 ALA A C 1
ATOM 1949 O O . ALA A 1 246 ? 11.701 -0.798 16.563 1.00 95.00 246 ALA A O 1
ATOM 1950 N N . ASP A 1 247 ? 13.723 -1.784 16.578 1.00 94.38 247 ASP A N 1
ATOM 1951 C CA . ASP A 1 247 ? 14.492 -0.568 16.866 1.00 94.38 247 ASP A CA 1
ATOM 1952 C C . ASP A 1 247 ? 14.377 0.462 15.724 1.00 94.38 247 ASP A C 1
ATOM 1954 O O . ASP A 1 247 ? 14.189 1.656 15.966 1.00 94.38 247 ASP A O 1
ATOM 1958 N N . TYR A 1 248 ? 14.393 0.021 14.462 1.00 96.12 248 TYR A N 1
ATOM 1959 C CA . TYR A 1 248 ? 14.195 0.910 13.311 1.00 96.12 248 TYR A CA 1
ATOM 1960 C C . TYR A 1 248 ? 12.795 1.529 13.285 1.00 96.12 248 TYR A C 1
ATOM 1962 O O . TYR A 1 248 ? 12.665 2.721 12.999 1.00 96.12 248 TYR A O 1
ATOM 1970 N N . LEU A 1 249 ? 11.751 0.753 13.603 1.00 97.50 249 LEU A N 1
ATOM 1971 C CA . LEU A 1 249 ? 10.393 1.276 13.741 1.00 97.50 249 LEU A CA 1
ATOM 1972 C C . LEU A 1 249 ? 10.316 2.316 14.865 1.00 97.50 249 LEU A C 1
ATOM 1974 O O . LEU A 1 249 ? 9.745 3.387 14.647 1.00 97.50 249 LEU A O 1
ATOM 1978 N N . HIS A 1 250 ? 10.901 2.030 16.031 1.00 97.19 250 HIS A N 1
ATOM 1979 C CA . HIS A 1 250 ? 10.941 2.963 17.157 1.00 97.19 250 HIS A CA 1
ATOM 1980 C C . HIS A 1 250 ? 11.619 4.283 16.759 1.00 97.19 250 HIS A C 1
ATOM 1982 O O . HIS A 1 250 ? 11.009 5.348 16.861 1.00 97.19 250 HIS A O 1
ATOM 1988 N N . LYS A 1 251 ? 12.833 4.221 16.194 1.00 97.00 251 LYS A N 1
ATOM 1989 C CA . LYS A 1 251 ? 13.584 5.402 15.729 1.00 97.00 251 LYS A CA 1
ATOM 1990 C C . LYS A 1 251 ? 12.820 6.209 14.681 1.00 97.00 251 LYS A C 1
ATOM 1992 O O . LYS A 1 251 ? 12.790 7.437 14.754 1.00 97.00 251 LYS A O 1
ATOM 1997 N N . ALA A 1 252 ? 12.201 5.538 13.709 1.00 98.12 252 ALA A N 1
ATOM 1998 C CA . ALA A 1 252 ? 11.407 6.197 12.675 1.00 98.12 252 ALA A CA 1
ATOM 1999 C C . ALA A 1 252 ? 10.174 6.902 13.258 1.00 98.12 252 ALA A C 1
ATOM 2001 O O . ALA A 1 252 ? 9.874 8.031 12.870 1.00 98.12 252 ALA A O 1
ATOM 2002 N N . SER A 1 253 ? 9.481 6.249 14.192 1.00 98.31 253 SER A N 1
ATOM 2003 C CA . SER A 1 253 ? 8.268 6.776 14.824 1.00 98.31 253 SER A CA 1
ATOM 2004 C C . SER A 1 253 ? 8.585 7.954 15.742 1.00 98.31 253 SER A C 1
ATOM 2006 O O . SER A 1 253 ? 7.919 8.981 15.658 1.00 98.31 253 SER A O 1
ATOM 2008 N N . LEU A 1 254 ? 9.661 7.863 16.534 1.00 98.38 254 LEU A N 1
ATOM 2009 C CA . LEU A 1 254 ? 10.133 8.958 17.382 1.00 98.38 254 LEU A CA 1
ATOM 2010 C C . LEU A 1 254 ? 10.493 10.195 16.552 1.00 98.38 254 LEU A C 1
ATOM 2012 O O . LEU A 1 254 ? 10.066 11.299 16.874 1.00 98.38 254 LEU A O 1
ATOM 2016 N N . LYS A 1 255 ? 11.209 10.018 15.436 1.00 98.44 255 LYS A N 1
ATOM 2017 C CA . LYS A 1 255 ? 11.551 11.129 14.536 1.00 98.44 255 LYS A CA 1
ATOM 2018 C C . LYS A 1 255 ? 10.329 11.733 13.848 1.00 98.44 255 LYS A C 1
ATOM 2020 O O . LYS A 1 255 ? 10.273 12.946 13.671 1.00 98.44 255 LYS A O 1
ATOM 2025 N N . LEU A 1 256 ? 9.345 10.917 13.467 1.00 98.38 256 LEU A N 1
ATOM 2026 C CA . LEU A 1 256 ? 8.080 11.420 12.929 1.00 98.38 256 LEU A CA 1
ATOM 2027 C C . LEU A 1 256 ? 7.326 12.260 13.971 1.00 98.38 256 LEU A C 1
ATOM 2029 O O . LEU A 1 256 ? 6.883 13.364 13.652 1.00 98.38 256 LEU A O 1
ATOM 2033 N N . PHE A 1 257 ? 7.252 11.767 15.209 1.00 98.44 257 PHE A N 1
ATOM 2034 C CA . PHE A 1 257 ? 6.662 12.466 16.346 1.00 98.44 257 PHE A CA 1
ATOM 2035 C C . PHE A 1 257 ? 7.368 13.801 16.625 1.00 98.44 257 PHE A C 1
ATOM 2037 O O . PHE A 1 257 ? 6.707 14.837 16.704 1.00 98.44 257 PHE A O 1
ATOM 2044 N N . GLU A 1 258 ? 8.701 13.809 16.715 1.00 98.31 258 GLU A N 1
ATOM 2045 C CA . GLU A 1 258 ? 9.506 15.023 16.907 1.00 98.31 258 GLU A CA 1
ATOM 2046 C C . GLU A 1 258 ? 9.242 16.045 15.795 1.00 98.31 258 GLU A C 1
ATOM 2048 O O . GLU A 1 258 ? 8.963 17.214 16.072 1.00 98.31 258 GLU A O 1
ATOM 2053 N N . LYS A 1 259 ? 9.234 15.589 14.537 1.00 97.94 259 LYS A N 1
ATOM 2054 C CA . LYS A 1 259 ? 8.963 16.434 13.370 1.00 97.94 259 LYS A CA 1
ATOM 2055 C C . LYS A 1 259 ? 7.563 17.043 13.415 1.00 97.94 259 LYS A C 1
ATOM 2057 O O . LYS A 1 259 ? 7.393 18.208 13.064 1.00 97.94 259 LYS A O 1
ATOM 2062 N N . ARG A 1 260 ? 6.552 16.291 13.865 1.00 97.50 260 ARG A N 1
ATOM 2063 C CA . ARG A 1 260 ? 5.175 16.799 14.008 1.00 97.50 260 ARG A CA 1
ATOM 2064 C C . ARG A 1 260 ? 5.061 17.880 15.082 1.00 97.50 260 ARG A C 1
ATOM 2066 O O . ARG A 1 260 ? 4.252 18.789 14.922 1.00 97.50 260 ARG A O 1
ATOM 2073 N N . HIS A 1 261 ? 5.891 17.816 16.120 1.00 97.25 261 HIS A N 1
ATOM 2074 C CA . HIS A 1 261 ? 5.934 18.804 17.201 1.00 97.25 261 HIS A CA 1
ATOM 2075 C C . HIS A 1 261 ? 6.927 19.952 16.957 1.00 97.25 261 HIS A C 1
ATOM 2077 O O . HIS A 1 261 ? 7.083 20.807 17.824 1.00 97.25 261 HIS A O 1
ATOM 2083 N N . GLY A 1 262 ? 7.589 19.997 15.795 1.00 95.62 262 GLY A N 1
ATOM 2084 C CA . GLY A 1 262 ? 8.568 21.041 15.476 1.00 95.62 262 GLY A CA 1
ATOM 2085 C C . GLY A 1 262 ? 9.863 20.944 16.288 1.00 95.62 262 GLY A C 1
ATOM 2086 O O . GLY A 1 262 ? 10.514 21.959 16.518 1.00 95.62 262 GLY A O 1
ATOM 2087 N N . LEU A 1 263 ? 10.224 19.740 16.743 1.00 94.12 263 LEU A N 1
ATOM 2088 C CA . LEU A 1 263 ? 11.439 19.479 17.524 1.00 94.12 263 LEU A CA 1
ATOM 2089 C C . LEU A 1 263 ? 12.664 19.149 16.648 1.00 94.12 263 LEU A C 1
ATOM 2091 O O . LEU A 1 263 ? 13.770 19.038 17.177 1.00 94.12 263 LEU A O 1
ATOM 2095 N N . CYS A 1 264 ? 12.484 18.983 15.332 1.00 77.94 264 CYS A N 1
ATOM 2096 C CA . CYS A 1 264 ? 13.552 18.722 14.362 1.00 77.94 264 CYS A CA 1
ATOM 2097 C C . CYS A 1 264 ? 13.262 19.323 12.983 1.00 77.94 264 CYS A C 1
ATOM 2099 O O . CYS A 1 264 ? 12.063 19.421 12.624 1.00 77.94 264 CYS A O 1
#

Solvent-accessible surface area (backbone atoms only — not comparable to full-atom values): 15146 Å² total; per-residue (Å²): 92,86,53,76,61,67,86,58,44,56,72,90,71,40,58,72,58,53,53,46,42,65,77,47,93,63,81,87,82,64,66,63,48,76,76,46,77,43,84,50,101,91,33,32,39,39,32,26,74,87,69,50,77,45,79,38,86,75,86,84,89,84,87,76,86,74,37,88,46,71,94,37,66,95,66,44,52,61,46,97,79,45,25,44,46,55,51,82,60,31,35,32,77,37,92,92,42,71,55,47,30,58,34,34,54,34,30,32,56,84,42,94,48,74,41,81,63,84,41,72,71,46,30,54,51,41,49,50,45,39,54,35,48,76,70,72,47,88,72,80,72,73,61,36,45,65,72,48,72,51,75,56,85,76,29,26,37,32,21,27,42,52,46,71,74,65,41,55,78,80,42,65,67,44,72,38,74,36,73,44,78,51,92,87,54,39,36,36,40,36,44,29,22,34,53,87,77,31,28,38,38,25,42,34,38,40,20,58,54,89,49,65,68,58,46,52,52,53,38,49,36,31,68,70,56,35,27,27,59,55,52,36,72,50,91,73,67,85,40,89,91,78,28,51,68,50,52,49,47,29,55,36,22,40,51,38,36,35,44,68,71,68,73,102